Protein AF-A0A819E200-F1 (afdb_monomer)

Nearest PDB structures (foldseek):
  8vii-assembly2_B  TM=8.672E-01  e=2.552E-11  Crocosphaera subtropica ATCC 51142
  8vil-assembly1_A  TM=8.717E-01  e=2.396E-11  Crocosphaera subtropica ATCC 51142
  8vih-assembly2_B  TM=8.693E-01  e=4.797E-11  Crocosphaera subtropica ATCC 51142
  8vik-assembly2_B  TM=8.711E-01  e=7.006E-11  Crocosphaera subtropica ATCC 51142
  8vii-assembly1_A  TM=8.453E-01  e=1.591E-10  Crocosphaera subtropica ATCC 51142

InterPro domains:
  IPR005532 Sulfatase-modifying factor enzyme-like domain [PF03781] (3-196)
  IPR016187 C-type lectin fold [SSF56436] (2-208)
  IPR042095 Sulfatase-modifying factor enzyme superfamily [G3DSA:3.90.1580.10] (1-214)
  IPR051128 EgtD Methyltransferase [PTHR43397] (15-216)

Radius of gyration: 19.46 Å; Cα contacts (8 Å, |Δi|>4): 311; chains: 1; bounding box: 49×36×52 Å

Mean predicted aligned error: 5.8 Å

pLDDT: mean 88.81, std 12.62, range [47.22, 98.81]

Organism: NCBI:txid392033

Foldseek 3Di:
DFAKDKFWFADDDDPPCVQAPDDFLQRDDIFIDTDHDDDDDLAAAFQLLVVVCLVVCLLNDPQLADNVVNVVCVVVVPRDAPQWDDDPNFIAGDFPPDGRHTCVVGRQFHDDHDLRSQSSSQRVVCVVVVHRGGFAAPRVLRSVPDDRPDNRDPPPPDPPAADPPPDRATDGQDDPPNDDGHSHHRDDGDHPDQSDHHDPRPAGDPVCRPPRPVRD

Secondary structure (DSSP, 8-state):
-B--EEEEES----S-TTTS----GGG-S-EEEEE-SB---SSPPBHHHHHHHHHTTTTT-GGGS-HHHHHHHHHTT--S-TTEEEETTEEEE--SS--SEEGGGSTTBBP---HHHHHHHHHHHHHHHSS---PPPHHHHHHHHS-TT-S-------TT-B-TTS-SSPPBSS-TT------SBSSPPP-S------TT-----TTSTTSSGGG-

Structure (mmCIF, N/CA/C/O backbone):
data_AF-A0A819E200-F1
#
_entry.id   AF-A0A819E200-F1
#
loop_
_atom_site.group_PDB
_atom_site.id
_atom_site.type_symbol
_atom_site.label_atom_id
_atom_site.label_alt_id
_atom_site.label_comp_id
_atom_site.label_asym_id
_atom_site.label_entity_id
_atom_site.label_seq_id
_atom_site.pdbx_PDB_ins_code
_atom_site.Cartn_x
_atom_site.Cartn_y
_atom_site.Cartn_z
_atom_site.occupancy
_atom_site.B_iso_or_equiv
_atom_site.auth_seq_id
_atom_site.auth_comp_id
_atom_site.auth_asym_id
_atom_site.auth_atom_id
_atom_site.pdbx_PDB_model_num
ATOM 1 N N . MET A 1 1 ? -0.896 18.433 -4.767 1.00 89.44 1 MET A N 1
ATOM 2 C CA . MET A 1 1 ? -1.097 18.408 -6.229 1.00 89.44 1 MET A CA 1
ATOM 3 C C . MET A 1 1 ? 0.192 18.149 -6.998 1.00 89.44 1 MET A C 1
ATOM 5 O O . MET A 1 1 ? 1.148 18.901 -6.830 1.00 89.44 1 MET A O 1
ATOM 9 N N . PHE A 1 2 ? 0.190 17.131 -7.858 1.00 91.44 2 PHE A N 1
ATOM 10 C CA . PHE A 1 2 ? 1.247 16.822 -8.827 1.00 91.44 2 PHE A CA 1
ATOM 11 C C . PHE A 1 2 ? 0.709 17.065 -10.247 1.00 91.44 2 PHE A C 1
ATOM 13 O O . PHE A 1 2 ? -0.383 16.580 -10.555 1.00 91.44 2 PHE A O 1
ATOM 20 N N . PRO A 1 3 ? 1.398 17.847 -11.100 1.00 93.81 3 PRO A N 1
ATOM 21 C CA . PRO A 1 3 ? 0.931 18.119 -12.457 1.00 93.81 3 PRO A CA 1
ATOM 22 C C . PRO A 1 3 ? 0.938 16.842 -13.304 1.00 93.81 3 PRO A C 1
ATOM 24 O O . PRO A 1 3 ? 1.805 15.998 -13.141 1.00 93.81 3 PRO A O 1
ATOM 27 N N . GLY A 1 4 ? 0.005 16.716 -14.250 1.00 94.44 4 GLY A N 1
ATOM 28 C CA . GLY A 1 4 ? 0.039 15.599 -15.198 1.00 94.44 4 GLY A CA 1
ATOM 29 C C . GLY A 1 4 ? 1.264 15.670 -16.117 1.00 94.44 4 GLY A C 1
ATOM 30 O O . GLY A 1 4 ? 1.685 16.760 -16.519 1.00 94.44 4 GLY A O 1
ATOM 31 N N . GLY A 1 5 ? 1.816 14.518 -16.489 1.00 92.94 5 GLY A N 1
ATOM 32 C CA . GLY A 1 5 ? 3.064 14.449 -17.245 1.00 92.94 5 GLY A CA 1
ATOM 33 C C . GLY A 1 5 ? 3.434 13.045 -17.711 1.00 92.94 5 GLY A C 1
ATOM 34 O O . GLY A 1 5 ? 2.775 12.061 -17.389 1.00 92.94 5 GLY A O 1
ATOM 35 N N . GLN A 1 6 ? 4.498 12.967 -18.512 1.00 92.81 6 GLN A N 1
ATOM 36 C CA . GLN A 1 6 ? 5.126 11.688 -18.841 1.00 92.81 6 GLN A CA 1
ATOM 37 C C . GLN A 1 6 ? 5.956 11.215 -17.651 1.00 92.81 6 GLN A C 1
ATOM 39 O O . GLN A 1 6 ? 6.656 12.011 -17.034 1.00 92.81 6 GLN A O 1
ATOM 44 N N . THR A 1 7 ? 5.897 9.920 -17.375 1.00 91.25 7 THR A N 1
ATOM 45 C CA . THR A 1 7 ? 6.642 9.234 -16.325 1.00 91.25 7 THR A CA 1
ATOM 46 C C . THR A 1 7 ? 7.338 8.033 -16.930 1.00 91.25 7 THR A C 1
ATOM 48 O O . THR A 1 7 ? 6.724 7.260 -17.665 1.00 91.25 7 THR A O 1
ATOM 51 N N . LEU A 1 8 ? 8.611 7.850 -16.598 1.00 91.25 8 LEU A N 1
ATOM 52 C CA . LEU A 1 8 ? 9.367 6.672 -16.997 1.00 91.25 8 LEU A CA 1
ATOM 53 C C . LEU A 1 8 ? 9.329 5.629 -15.875 1.00 91.25 8 LEU A C 1
ATOM 55 O O . LEU A 1 8 ? 9.759 5.890 -14.747 1.00 91.25 8 LEU A O 1
ATOM 59 N N . LEU A 1 9 ? 8.801 4.446 -16.184 1.00 90.44 9 LEU A N 1
ATOM 60 C CA . LEU A 1 9 ? 8.917 3.239 -15.368 1.00 90.44 9 LEU A CA 1
ATOM 61 C C . LEU A 1 9 ? 10.152 2.437 -15.768 1.00 90.44 9 LEU A C 1
ATOM 63 O O . LEU A 1 9 ? 10.607 2.524 -16.903 1.00 90.44 9 LEU A O 1
ATOM 67 N N . GLY A 1 10 ? 10.635 1.600 -14.850 1.00 89.19 10 GLY A N 1
ATOM 68 C CA . GLY A 1 10 ? 11.698 0.636 -15.124 1.00 89.19 10 GLY A CA 1
ATOM 69 C C . GLY A 1 10 ? 13.059 1.253 -15.444 1.00 89.19 10 GLY A C 1
ATOM 70 O O . GLY A 1 10 ? 13.343 2.403 -15.113 1.00 89.19 10 GLY A O 1
ATOM 71 N N . LYS A 1 11 ? 13.910 0.443 -16.072 1.00 86.62 11 LYS A N 1
ATOM 72 C CA . LYS A 1 11 ? 15.304 0.714 -16.437 1.00 86.62 11 LYS A CA 1
ATOM 73 C C . LYS A 1 11 ? 15.545 0.245 -17.874 1.00 86.62 11 LYS A C 1
ATOM 75 O O . LYS A 1 11 ? 14.916 -0.714 -18.323 1.00 86.62 11 LYS A O 1
ATOM 80 N N . PRO A 1 12 ? 16.450 0.863 -18.643 1.00 87.44 12 PRO A N 1
ATOM 81 C CA . PRO A 1 12 ? 16.712 0.437 -20.007 1.00 87.44 12 PRO A CA 1
ATOM 82 C C . PRO A 1 12 ? 17.625 -0.794 -20.005 1.00 87.44 12 PRO A C 1
ATOM 84 O O . PRO A 1 12 ? 18.494 -0.944 -19.149 1.00 87.44 12 PRO A O 1
ATOM 87 N N . TYR A 1 13 ? 17.475 -1.670 -20.999 1.00 85.25 13 TYR A N 1
ATOM 88 C CA . TYR A 1 13 ? 18.450 -2.741 -21.210 1.00 85.25 13 TYR A CA 1
ATOM 89 C C . TYR A 1 13 ? 19.785 -2.129 -21.655 1.00 85.25 13 TYR A C 1
ATOM 91 O O . TYR A 1 13 ? 19.904 -1.681 -22.797 1.00 85.25 13 TYR A O 1
ATOM 99 N N . SER A 1 14 ? 20.781 -2.129 -20.773 1.00 77.56 14 SER A N 1
ATOM 100 C CA . SER A 1 14 ? 22.137 -1.658 -21.058 1.00 77.56 14 SER A CA 1
ATOM 101 C C . SER A 1 14 ? 23.171 -2.670 -20.578 1.00 77.56 14 SER A C 1
ATOM 103 O O . SER A 1 14 ? 23.004 -3.297 -19.535 1.00 77.56 14 SER A O 1
ATOM 105 N N . ASN A 1 15 ? 24.257 -2.810 -21.338 1.00 65.00 15 ASN A N 1
ATOM 106 C CA . ASN A 1 15 ? 25.410 -3.629 -20.955 1.00 65.00 15 ASN A CA 1
ATOM 107 C C . ASN A 1 15 ? 26.445 -2.827 -20.139 1.00 65.00 15 ASN A C 1
ATOM 109 O O . ASN A 1 15 ? 27.464 -3.379 -19.723 1.00 65.00 15 ASN A O 1
ATOM 113 N N . GLU A 1 16 ? 26.215 -1.529 -19.921 1.00 67.25 16 GLU A N 1
ATOM 114 C CA . GLU A 1 16 ? 27.125 -0.656 -19.178 1.00 67.25 16 GLU A CA 1
ATOM 115 C C . GLU A 1 16 ? 26.861 -0.724 -17.670 1.00 67.25 16 GLU A C 1
ATOM 117 O O . GLU A 1 16 ? 26.161 0.105 -17.091 1.00 67.25 16 GLU A O 1
ATOM 122 N N . ILE A 1 17 ? 27.474 -1.713 -17.018 1.00 58.75 17 ILE A N 1
ATOM 123 C CA . ILE A 1 17 ? 27.383 -1.934 -15.563 1.00 58.75 17 ILE A CA 1
ATOM 124 C C . ILE A 1 17 ? 27.852 -0.705 -14.755 1.00 58.75 17 ILE A C 1
ATOM 126 O O . ILE A 1 17 ? 27.385 -0.484 -13.644 1.00 58.75 17 ILE A O 1
ATOM 130 N N . SER A 1 18 ? 28.756 0.120 -15.301 1.00 59.53 18 SER A N 1
ATOM 131 C CA . SER A 1 18 ? 29.229 1.350 -14.645 1.00 59.53 18 SER A CA 1
ATOM 132 C C . SER A 1 18 ? 28.178 2.459 -14.574 1.00 59.53 18 SER A C 1
ATOM 134 O O . SER A 1 18 ? 28.314 3.357 -13.748 1.00 59.53 18 SER A O 1
ATOM 136 N N . THR A 1 19 ? 27.170 2.412 -15.448 1.00 62.66 19 THR A N 1
ATOM 137 C CA . THR A 1 19 ? 26.166 3.473 -15.621 1.00 62.66 19 THR A CA 1
ATOM 138 C C . THR A 1 19 ? 24.817 3.068 -15.017 1.00 62.66 19 THR A C 1
ATOM 140 O O . THR A 1 19 ? 24.079 3.924 -14.536 1.00 62.66 19 THR A O 1
ATOM 143 N N . PHE A 1 20 ? 24.504 1.766 -14.981 1.00 64.00 20 PHE A N 1
ATOM 144 C CA . PHE A 1 20 ? 23.226 1.246 -14.491 1.00 64.00 20 PHE A CA 1
ATOM 145 C C . PHE A 1 20 ? 23.439 0.280 -13.317 1.00 64.00 20 PHE A C 1
ATOM 147 O O . PHE A 1 20 ? 24.054 -0.774 -13.508 1.00 64.00 20 PHE A O 1
ATOM 154 N N . PRO A 1 21 ? 22.924 0.584 -12.107 1.00 68.31 21 PRO A N 1
ATOM 155 C CA . PRO A 1 21 ? 22.932 -0.381 -11.018 1.00 68.31 21 PRO A CA 1
ATOM 156 C C . PRO A 1 21 ? 22.072 -1.596 -11.386 1.00 68.31 21 PRO A C 1
ATOM 158 O O . PRO A 1 21 ? 21.189 -1.526 -12.243 1.00 68.31 21 PRO A O 1
ATOM 161 N N . PHE A 1 22 ? 22.324 -2.712 -10.705 1.00 81.38 22 PHE A N 1
ATOM 162 C CA . PHE A 1 22 ? 21.542 -3.941 -10.832 1.00 81.38 22 PHE A CA 1
ATOM 163 C C . PHE A 1 22 ? 20.017 -3.683 -10.802 1.00 81.38 22 PHE A C 1
ATOM 165 O O . PHE A 1 22 ? 19.527 -2.766 -10.134 1.00 81.38 22 PHE A O 1
ATOM 172 N N . GLY A 1 23 ? 19.256 -4.508 -11.520 1.00 85.56 23 GLY A N 1
ATOM 173 C CA . GLY A 1 23 ? 17.796 -4.551 -11.462 1.00 85.56 23 GLY A CA 1
ATOM 174 C C . GLY A 1 23 ? 17.295 -5.963 -11.738 1.00 85.56 23 GLY A C 1
ATOM 175 O O . GLY A 1 23 ? 17.967 -6.739 -12.430 1.00 85.56 23 GLY A O 1
ATOM 176 N N . TRP A 1 24 ? 16.128 -6.295 -11.200 1.00 91.56 24 TRP A N 1
ATOM 177 C CA . TRP A 1 24 ? 15.448 -7.548 -11.508 1.00 91.56 24 TRP A CA 1
ATOM 178 C C . TRP A 1 24 ? 14.799 -7.509 -12.892 1.00 91.56 24 TRP A C 1
ATOM 180 O O . TRP A 1 24 ? 14.604 -6.444 -13.466 1.00 91.56 24 TRP A O 1
ATOM 190 N N . ASP A 1 25 ? 14.466 -8.673 -13.451 1.00 92.94 25 ASP A N 1
ATOM 191 C CA . ASP A 1 25 ? 13.869 -8.786 -14.786 1.00 92.94 25 ASP A CA 1
ATOM 192 C C . ASP A 1 25 ? 12.599 -7.941 -14.956 1.00 92.94 25 ASP A C 1
ATOM 194 O O . ASP A 1 25 ? 12.448 -7.287 -15.988 1.00 92.94 25 ASP A O 1
ATOM 198 N N . ASN A 1 26 ? 11.722 -7.923 -13.950 1.00 94.25 26 ASN A N 1
ATOM 199 C CA . ASN A 1 26 ? 10.497 -7.113 -13.927 1.00 94.25 26 ASN A CA 1
ATOM 200 C C . ASN A 1 26 ? 10.731 -5.590 -13.972 1.00 94.25 26 ASN A C 1
ATOM 202 O O . ASN A 1 26 ? 9.806 -4.853 -14.300 1.00 94.25 26 ASN A O 1
ATOM 206 N N . GLU A 1 27 ? 11.943 -5.112 -13.687 1.00 92.31 27 GLU A N 1
ATOM 207 C CA . GLU A 1 27 ? 12.289 -3.688 -13.721 1.00 92.31 27 GLU A CA 1
ATOM 208 C C . GLU A 1 27 ? 12.700 -3.216 -15.125 1.00 92.31 27 GLU A C 1
ATOM 210 O O . GLU A 1 27 ? 13.039 -2.048 -15.292 1.00 92.31 27 GLU A O 1
ATOM 215 N N . PHE A 1 28 ? 12.697 -4.087 -16.142 1.00 91.38 28 PHE A N 1
ATOM 216 C CA . PHE A 1 28 ? 13.072 -3.742 -17.517 1.00 91.38 28 PHE A CA 1
ATOM 217 C C . PHE A 1 28 ? 11.951 -4.054 -18.523 1.00 91.38 28 PHE A C 1
ATOM 219 O O . PHE A 1 28 ? 11.214 -5.026 -18.348 1.00 91.38 28 PHE A O 1
ATOM 226 N N . PRO A 1 29 ? 11.881 -3.333 -19.658 1.00 92.12 29 PRO A N 1
ATOM 227 C CA . PRO A 1 29 ? 12.676 -2.159 -20.024 1.00 92.12 29 PRO A CA 1
ATOM 228 C C . PRO A 1 29 ? 12.121 -0.864 -19.410 1.00 92.12 29 PRO A C 1
ATOM 230 O O . PRO A 1 29 ? 11.184 -0.881 -18.624 1.00 92.12 29 PRO A O 1
ATOM 233 N N . CYS A 1 30 ? 12.680 0.272 -19.828 1.00 90.94 30 CYS A N 1
ATOM 234 C CA . CYS A 1 30 ? 12.080 1.572 -19.589 1.00 90.94 30 CYS A CA 1
ATOM 235 C C . CYS A 1 30 ? 10.755 1.690 -20.365 1.00 90.94 30 CYS A C 1
ATOM 237 O O . CYS A 1 30 ? 10.739 1.494 -21.584 1.00 90.94 30 CYS A O 1
ATOM 239 N N . GLU A 1 31 ? 9.667 2.018 -19.669 1.00 92.38 31 GLU A N 1
ATOM 240 C CA . GLU A 1 31 ? 8.331 2.228 -20.241 1.00 92.38 31 GLU A CA 1
ATOM 241 C C . GLU A 1 31 ? 7.868 3.666 -19.964 1.00 92.38 31 GLU A C 1
ATOM 243 O O . GLU A 1 31 ? 7.860 4.113 -18.821 1.00 92.38 31 GLU A O 1
ATOM 248 N N . SER A 1 32 ? 7.468 4.393 -21.010 1.00 93.44 32 SER A N 1
ATOM 249 C CA . SER A 1 32 ? 6.919 5.750 -20.889 1.00 93.44 32 SER A CA 1
ATOM 250 C C . SER A 1 32 ? 5.407 5.688 -20.708 1.00 93.44 32 SER A C 1
ATOM 252 O O . SER A 1 32 ? 4.700 5.186 -21.584 1.00 93.44 32 SER A O 1
ATOM 254 N N . ILE A 1 33 ? 4.913 6.233 -19.599 1.00 94.00 33 ILE A N 1
ATOM 255 C CA . ILE A 1 33 ? 3.495 6.249 -19.234 1.00 94.00 33 ILE A CA 1
ATOM 256 C C . ILE A 1 33 ? 3.064 7.684 -18.957 1.00 94.00 33 ILE A C 1
ATOM 258 O O . ILE A 1 33 ? 3.730 8.414 -18.230 1.00 94.00 33 ILE A O 1
ATOM 262 N N . TYR A 1 34 ? 1.925 8.089 -19.513 1.00 95.44 34 TYR A N 1
ATOM 263 C CA . TYR A 1 34 ? 1.318 9.372 -19.178 1.00 95.44 34 TYR A CA 1
ATOM 264 C C . TYR A 1 34 ? 0.474 9.247 -17.907 1.00 95.44 34 TYR A C 1
ATOM 266 O O . TYR A 1 34 ? -0.429 8.411 -17.845 1.00 95.44 34 TYR A O 1
ATOM 274 N N . VAL A 1 35 ? 0.739 10.106 -16.927 1.00 95.62 35 VAL A N 1
ATOM 275 C CA . VAL A 1 35 ? -0.016 10.215 -15.676 1.00 95.62 35 VAL A CA 1
ATOM 276 C C . VAL A 1 35 ? -0.833 11.508 -15.711 1.00 95.62 35 VAL A C 1
ATOM 278 O O . VAL A 1 35 ? -0.327 12.567 -16.091 1.00 95.62 35 VAL A O 1
ATOM 281 N N . SER A 1 36 ? -2.119 11.422 -15.360 1.00 96.38 36 SER A N 1
ATOM 282 C CA . SER A 1 36 ? -2.995 12.601 -15.265 1.00 96.38 36 SER A CA 1
ATOM 283 C C . SER A 1 36 ? -2.641 13.450 -14.040 1.00 96.38 36 SER A C 1
ATOM 285 O O . SER A 1 36 ? -1.837 13.043 -13.219 1.00 96.38 36 SER A O 1
ATOM 287 N N . ILE A 1 37 ? -3.220 14.643 -13.902 1.00 96.69 37 ILE A N 1
ATOM 288 C CA . ILE A 1 37 ? -3.080 15.423 -12.662 1.00 96.69 37 ILE A CA 1
ATOM 289 C C . ILE A 1 37 ? -3.703 14.657 -11.486 1.00 96.69 37 ILE A C 1
ATOM 291 O O . ILE A 1 37 ? -4.811 14.138 -11.617 1.00 96.69 37 ILE A O 1
ATOM 295 N N . PHE A 1 38 ? -3.013 14.612 -10.347 1.00 95.94 38 PHE A N 1
ATOM 296 C CA . PHE A 1 38 ? -3.508 13.941 -9.143 1.00 95.94 38 PHE A CA 1
ATOM 297 C C . PHE A 1 38 ? -2.991 14.609 -7.865 1.00 95.94 38 PHE A C 1
ATOM 299 O O . PHE A 1 38 ? -2.115 15.483 -7.879 1.00 95.94 38 PHE A O 1
ATOM 306 N N . GLU A 1 39 ? -3.544 14.191 -6.733 1.00 95.00 39 GLU A N 1
ATOM 307 C CA . GLU A 1 39 ? -3.015 14.502 -5.411 1.00 95.00 39 GLU A CA 1
ATOM 308 C C . GLU A 1 39 ? -2.679 13.204 -4.687 1.00 95.00 39 GLU A C 1
ATOM 310 O O . GLU A 1 39 ? -3.362 12.199 -4.847 1.00 95.00 39 GLU A O 1
ATOM 315 N N . MET A 1 40 ? -1.611 13.228 -3.897 1.00 91.88 40 MET A N 1
ATOM 316 C CA . MET A 1 40 ? -1.207 12.108 -3.061 1.00 91.88 40 MET A CA 1
ATOM 317 C C . MET A 1 40 ? -0.964 12.639 -1.659 1.00 91.88 40 MET A C 1
ATOM 319 O O . MET A 1 40 ? -0.406 13.730 -1.490 1.00 91.88 40 MET A O 1
ATOM 323 N N . GLN A 1 41 ? -1.414 11.881 -0.662 1.00 89.38 41 GLN A N 1
ATOM 324 C CA . GLN A 1 41 ? -1.161 12.206 0.732 1.00 89.38 41 GLN A CA 1
ATOM 325 C C . GLN A 1 41 ? 0.346 12.281 0.970 1.00 89.38 41 GLN A C 1
ATOM 327 O O . GLN A 1 41 ? 1.091 11.448 0.472 1.00 89.38 41 GLN A O 1
ATOM 332 N N . SER A 1 42 ? 0.795 13.276 1.735 1.00 84.56 42 SER A N 1
ATOM 333 C CA . SER A 1 42 ? 2.222 13.535 1.946 1.00 84.56 42 SER A CA 1
ATOM 334 C C . SER A 1 42 ? 2.925 12.501 2.831 1.00 84.56 42 SER A C 1
ATOM 336 O O . SER A 1 42 ? 4.139 12.554 2.972 1.00 84.56 42 SER A O 1
ATOM 338 N N . HIS A 1 43 ? 2.185 11.586 3.453 1.00 86.25 43 HIS A N 1
ATOM 339 C CA . HIS A 1 43 ? 2.733 10.534 4.296 1.00 86.25 43 HIS A CA 1
ATOM 340 C C . HIS A 1 43 ? 1.889 9.255 4.229 1.00 86.25 43 HIS A C 1
ATOM 342 O O . HIS A 1 43 ? 0.685 9.335 3.962 1.00 86.25 43 HIS A O 1
ATOM 348 N N . PRO A 1 44 ? 2.480 8.092 4.562 1.00 89.94 44 PRO A N 1
ATOM 349 C CA . PRO A 1 44 ? 1.736 6.853 4.762 1.00 89.94 44 PRO A CA 1
ATOM 350 C C . PRO A 1 44 ? 0.630 6.978 5.821 1.00 89.94 44 PRO A C 1
ATOM 352 O O . PRO A 1 44 ? 0.693 7.806 6.729 1.00 89.94 44 PRO A O 1
ATOM 355 N N . ILE A 1 45 ? -0.381 6.116 5.754 1.00 93.88 45 ILE A N 1
ATOM 356 C CA . ILE A 1 45 ? -1.471 6.099 6.740 1.00 93.88 45 ILE A CA 1
ATOM 357 C C . ILE A 1 45 ? -0.946 5.661 8.112 1.00 93.88 45 ILE A C 1
ATOM 359 O O . ILE A 1 45 ? -0.232 4.660 8.218 1.00 93.88 45 ILE A O 1
ATOM 363 N N . ARG A 1 46 ? -1.321 6.384 9.175 1.00 95.00 46 ARG A N 1
ATOM 364 C CA . ARG A 1 46 ? -0.916 6.067 10.552 1.00 95.00 46 ARG A CA 1
ATOM 365 C C . ARG A 1 46 ? -1.868 5.078 11.216 1.00 95.00 46 ARG A C 1
ATOM 367 O O . ARG A 1 46 ? -3.036 4.963 10.837 1.00 95.00 46 ARG A O 1
ATOM 374 N N . ASN A 1 47 ? -1.410 4.432 12.286 1.00 97.12 47 ASN A N 1
ATOM 375 C CA . ASN A 1 47 ? -2.258 3.595 13.135 1.00 97.12 47 ASN A CA 1
ATOM 376 C C . ASN A 1 47 ? -3.456 4.376 13.685 1.00 97.12 47 ASN A C 1
ATOM 378 O O . ASN A 1 47 ? -4.561 3.843 13.710 1.00 97.12 47 ASN A O 1
ATOM 382 N N . GLY A 1 48 ? -3.263 5.634 14.094 1.00 96.81 48 GLY A N 1
ATOM 383 C CA . GLY A 1 48 ? -4.345 6.481 14.596 1.00 96.81 48 GLY A CA 1
ATOM 384 C C . GLY A 1 48 ? -5.403 6.805 13.539 1.00 96.81 48 GLY A C 1
ATOM 385 O O . GLY A 1 48 ? -6.592 6.802 13.852 1.00 96.81 48 GLY A O 1
ATOM 386 N N . ASP A 1 49 ? -4.987 7.013 12.288 1.00 97.06 49 ASP A N 1
ATOM 387 C CA . ASP A 1 49 ? -5.901 7.263 11.170 1.00 97.06 49 ASP A CA 1
ATOM 388 C C . ASP A 1 49 ? -6.718 5.995 10.860 1.00 97.06 49 ASP A C 1
ATOM 390 O O . ASP A 1 49 ? -7.947 6.027 10.782 1.00 97.06 49 ASP A O 1
ATOM 394 N N . PHE A 1 50 ? -6.052 4.838 10.793 1.00 98.50 50 PHE A N 1
ATOM 395 C CA . PHE A 1 50 ? -6.715 3.554 10.558 1.00 98.50 50 PHE A CA 1
ATOM 396 C C . PHE A 1 50 ? -7.590 3.103 11.743 1.00 98.50 50 PHE A C 1
ATOM 398 O O . PHE A 1 50 ? -8.616 2.447 11.554 1.00 98.50 50 PHE A O 1
ATOM 405 N N . LEU A 1 51 ? -7.249 3.497 12.974 1.00 98.12 51 LEU A N 1
ATOM 406 C CA . LEU A 1 51 ? -8.099 3.277 14.144 1.00 98.12 51 LEU A CA 1
ATOM 407 C C . LEU A 1 51 ? -9.457 3.972 13.974 1.00 98.12 51 LEU A C 1
ATOM 409 O O . LEU A 1 51 ? -10.472 3.388 14.346 1.00 98.12 51 LEU A O 1
ATOM 413 N N . GLN A 1 52 ? -9.509 5.169 13.375 1.00 98.38 52 GLN A N 1
ATOM 414 C CA . GLN A 1 52 ? -10.787 5.836 13.089 1.00 98.38 52 GLN A CA 1
ATOM 415 C C . GLN A 1 52 ? -11.652 5.012 12.135 1.00 98.38 52 GLN A C 1
ATOM 417 O O . GLN A 1 52 ? -12.848 4.876 12.376 1.00 98.38 52 GLN A O 1
ATOM 422 N N . PHE A 1 53 ? -11.052 4.405 11.107 1.00 98.69 53 PHE A N 1
ATOM 423 C CA . PHE A 1 53 ? -11.757 3.484 10.214 1.00 98.69 53 PHE A CA 1
ATOM 424 C C . PHE A 1 53 ? -12.343 2.288 10.975 1.00 98.69 53 PHE A C 1
ATOM 426 O O . PHE A 1 53 ? -13.511 1.954 10.789 1.00 98.69 53 PHE A O 1
ATOM 433 N N . ILE A 1 54 ? -11.575 1.672 11.880 1.00 98.12 54 ILE A N 1
ATOM 434 C CA . ILE A 1 54 ? -12.066 0.556 12.706 1.00 98.12 54 ILE A CA 1
ATOM 435 C C . ILE A 1 54 ? -13.233 1.001 13.598 1.00 98.12 54 ILE A C 1
ATOM 437 O O . ILE A 1 54 ? -14.266 0.329 13.638 1.00 98.12 54 ILE A O 1
ATOM 441 N N . LEU A 1 55 ? -13.079 2.129 14.299 1.00 97.50 55 LEU A N 1
ATOM 442 C CA . LEU A 1 55 ? -14.089 2.669 15.215 1.00 97.50 55 LEU A CA 1
ATOM 443 C C . LEU A 1 55 ? -15.368 3.111 14.488 1.00 97.50 55 LEU A C 1
ATOM 445 O O . LEU A 1 55 ? -16.454 3.020 15.056 1.00 97.50 55 LEU A O 1
ATOM 449 N N . ASP A 1 56 ? -15.259 3.524 13.226 1.00 98.38 56 ASP A N 1
ATOM 450 C CA . ASP A 1 56 ? -16.381 3.877 12.350 1.00 98.38 56 ASP A CA 1
ATOM 451 C C . ASP A 1 56 ? -16.931 2.655 11.588 1.00 98.38 56 ASP A C 1
ATOM 453 O O . ASP A 1 56 ? -17.363 2.753 10.440 1.00 98.38 56 ASP A O 1
ATOM 457 N N . ASN A 1 57 ? -16.920 1.477 12.229 1.00 98.19 57 ASN A N 1
ATOM 458 C CA . ASN A 1 57 ? -17.480 0.229 11.698 1.00 98.19 57 ASN A CA 1
ATOM 459 C C . ASN A 1 57 ? -16.825 -0.256 10.389 1.00 98.19 57 ASN A C 1
ATOM 461 O O . ASN A 1 57 ? -17.475 -0.899 9.557 1.00 98.19 57 ASN A O 1
ATOM 465 N N . GLY A 1 58 ? -15.531 0.014 10.200 1.00 98.38 58 GLY A N 1
ATOM 466 C CA . GLY A 1 58 ? -14.801 -0.314 8.974 1.00 98.38 58 GLY A CA 1
ATOM 467 C C . GLY A 1 58 ? -14.855 -1.795 8.589 1.00 98.38 58 GLY A C 1
ATOM 468 O O . GLY A 1 58 ? -15.061 -2.120 7.425 1.00 98.38 58 GLY A O 1
ATOM 469 N N . TYR A 1 59 ? -14.770 -2.702 9.566 1.00 98.44 59 TYR A N 1
ATOM 470 C CA . TYR A 1 59 ? -14.811 -4.159 9.346 1.00 98.44 59 TYR A CA 1
ATOM 471 C C . TYR A 1 59 ? -16.228 -4.753 9.328 1.00 98.44 59 TYR A C 1
ATOM 473 O O . TYR A 1 59 ? -16.396 -5.942 9.073 1.00 98.44 59 TYR A O 1
ATOM 481 N N . THR A 1 60 ? -17.259 -3.958 9.618 1.00 97.88 60 THR A N 1
ATOM 482 C CA . THR A 1 60 ? -18.661 -4.413 9.679 1.00 97.88 60 THR A CA 1
ATOM 483 C C . THR A 1 60 ? -19.549 -3.789 8.609 1.00 97.88 60 THR A C 1
ATOM 485 O O . THR A 1 60 ? -20.668 -4.254 8.406 1.00 97.88 60 THR A O 1
ATOM 488 N N . THR A 1 61 ? -19.055 -2.777 7.900 1.00 98.31 61 THR A N 1
ATOM 489 C CA . THR A 1 61 ? -19.778 -2.091 6.826 1.00 98.31 61 THR A CA 1
ATOM 490 C C . THR A 1 61 ? -19.385 -2.675 5.474 1.00 98.31 61 THR A C 1
ATOM 492 O O . THR A 1 61 ? -18.241 -2.529 5.054 1.00 98.31 61 THR A O 1
ATOM 495 N N . SER A 1 62 ? -20.325 -3.310 4.770 1.00 98.06 62 SER A N 1
ATOM 496 C CA . SER A 1 62 ? -20.067 -3.987 3.489 1.00 98.06 62 SER A CA 1
ATOM 497 C C . SER A 1 62 ? -19.588 -3.060 2.373 1.00 98.06 62 SER A C 1
ATOM 499 O O . SER A 1 62 ? -18.809 -3.492 1.531 1.00 98.06 62 SER A O 1
ATOM 501 N N . ASP A 1 63 ? -20.019 -1.796 2.379 1.00 98.06 63 ASP A N 1
ATOM 502 C CA . ASP A 1 63 ? -19.778 -0.825 1.300 1.00 98.06 63 ASP A CA 1
ATOM 503 C C . ASP A 1 63 ? -18.284 -0.545 1.050 1.00 98.06 63 ASP A C 1
ATOM 505 O O . ASP A 1 63 ? -17.904 -0.082 -0.026 1.00 98.06 63 ASP A O 1
ATOM 509 N N . TRP A 1 64 ? -17.417 -0.841 2.025 1.00 98.25 64 TRP A N 1
ATOM 510 C CA . TRP A 1 64 ? -15.969 -0.647 1.906 1.00 98.25 64 TRP A CA 1
ATOM 511 C C . TRP A 1 64 ? -15.266 -1.821 1.222 1.00 98.25 64 TRP A C 1
ATOM 513 O O . TRP A 1 64 ? -14.143 -1.683 0.741 1.00 98.25 64 TRP A O 1
ATOM 523 N N . TRP A 1 65 ? -15.911 -2.973 1.100 1.00 98.44 65 TRP A N 1
ATOM 524 C CA . TRP A 1 65 ? -15.248 -4.217 0.722 1.00 98.44 65 TRP A CA 1
ATOM 525 C C . TRP A 1 65 ? -15.776 -4.759 -0.599 1.00 98.44 65 TRP A C 1
ATOM 527 O O . TRP A 1 65 ? -16.934 -4.580 -0.960 1.00 98.44 65 TRP A O 1
ATOM 537 N N . ASP A 1 66 ? -14.912 -5.464 -1.327 1.00 97.94 66 ASP A N 1
ATOM 538 C CA . ASP A 1 66 ? -15.379 -6.310 -2.424 1.00 97.94 66 ASP A CA 1
ATOM 539 C C . ASP A 1 66 ? -16.202 -7.468 -1.828 1.00 97.94 66 ASP A C 1
ATOM 541 O O . ASP A 1 66 ? -15.833 -8.014 -0.788 1.00 97.94 66 ASP A O 1
ATOM 545 N N . GLU A 1 67 ? -17.307 -7.862 -2.468 1.00 98.00 67 GLU A N 1
ATOM 546 C CA . GLU A 1 67 ? -18.308 -8.778 -1.887 1.00 98.00 67 GLU A CA 1
ATOM 547 C C . GLU A 1 67 ? -17.697 -10.077 -1.328 1.00 98.00 67 GLU A C 1
ATOM 549 O O . GLU A 1 67 ? -17.918 -10.437 -0.170 1.00 98.00 67 GLU A O 1
ATOM 554 N N . ASN A 1 68 ? -16.856 -10.751 -2.119 1.00 98.12 68 ASN A N 1
ATOM 555 C CA . ASN A 1 68 ? -16.188 -11.987 -1.701 1.00 98.12 68 ASN A CA 1
ATOM 556 C C . ASN A 1 68 ? -15.244 -11.775 -0.509 1.00 98.12 68 ASN A C 1
ATOM 558 O O . ASN A 1 68 ? -15.122 -12.655 0.347 1.00 98.12 68 ASN A O 1
ATOM 562 N N . ILE A 1 69 ? -14.599 -10.608 -0.434 1.00 98.12 69 ILE A N 1
ATOM 563 C CA . ILE A 1 69 ? -13.737 -10.243 0.691 1.00 98.12 69 ILE A CA 1
ATOM 564 C C . ILE A 1 69 ? -14.589 -9.994 1.931 1.00 98.12 69 ILE A C 1
ATOM 566 O O . ILE A 1 69 ? -14.269 -10.533 2.987 1.00 98.12 69 ILE A O 1
ATOM 570 N N . PHE A 1 70 ? -15.707 -9.272 1.809 1.00 98.44 70 PHE A N 1
ATOM 571 C CA . PHE A 1 70 ? -16.611 -9.030 2.934 1.00 98.44 70 PHE A CA 1
ATOM 572 C C . PHE A 1 70 ? -17.150 -10.336 3.535 1.00 98.44 70 PHE A C 1
ATOM 574 O O . PHE A 1 70 ? -17.184 -10.518 4.756 1.00 98.44 70 PHE A O 1
ATOM 581 N N . ILE A 1 71 ? -17.521 -11.285 2.670 1.00 98.44 71 ILE A N 1
ATOM 582 C CA . ILE A 1 71 ? -17.947 -12.627 3.081 1.00 98.44 71 ILE A CA 1
ATOM 583 C C . ILE A 1 71 ? -16.828 -13.331 3.854 1.00 98.44 71 ILE A C 1
ATOM 585 O O . ILE A 1 71 ? -17.096 -13.941 4.892 1.00 98.44 71 ILE A O 1
ATOM 589 N N . TRP A 1 72 ? -15.590 -13.268 3.358 1.00 97.75 72 TRP A N 1
ATOM 590 C CA . TRP A 1 72 ? -14.442 -13.893 4.007 1.00 97.75 72 TRP A CA 1
ATOM 591 C C . TRP A 1 72 ? -14.127 -13.259 5.366 1.00 97.75 72 TRP A C 1
ATOM 593 O O . TRP A 1 72 ? -14.114 -13.990 6.355 1.00 97.75 72 TRP A O 1
ATOM 603 N N . ILE A 1 73 ? -13.973 -11.930 5.458 1.00 97.56 73 ILE A N 1
ATOM 604 C CA . ILE A 1 73 ? -13.660 -11.258 6.734 1.00 97.56 73 ILE A CA 1
ATOM 605 C C . ILE A 1 73 ? -14.744 -11.515 7.784 1.00 97.56 73 ILE A C 1
ATOM 607 O O . ILE A 1 73 ? -14.427 -11.763 8.944 1.00 97.56 73 ILE A O 1
ATOM 611 N N . THR A 1 74 ? -16.017 -11.547 7.369 1.00 97.94 74 THR A N 1
ATOM 612 C CA . THR A 1 74 ? -17.145 -11.808 8.272 1.00 97.94 74 THR A CA 1
ATOM 613 C C . THR A 1 74 ? -17.123 -13.249 8.775 1.00 97.94 74 THR A C 1
ATOM 615 O O . THR A 1 74 ? -17.272 -13.489 9.971 1.00 97.94 74 THR A O 1
ATOM 618 N N . LYS A 1 75 ? -16.916 -14.225 7.880 1.00 98.19 75 LYS A N 1
ATOM 619 C CA . LYS A 1 75 ? -16.841 -15.650 8.251 1.00 98.19 75 LYS A CA 1
ATOM 620 C C . LYS A 1 75 ? -15.619 -15.973 9.105 1.00 98.19 75 LYS A C 1
ATOM 622 O O . LYS A 1 75 ? -15.691 -16.874 9.935 1.00 98.19 75 LYS A O 1
ATOM 627 N N . SER A 1 76 ? -14.514 -15.273 8.876 1.00 97.75 76 SER A N 1
ATOM 628 C CA . SER A 1 76 ? -13.260 -15.438 9.609 1.00 97.75 76 SER A CA 1
ATOM 629 C C . SER A 1 76 ? -13.172 -14.574 10.872 1.00 97.75 76 SER A C 1
ATOM 631 O O . SER A 1 76 ? -12.145 -14.623 11.539 1.00 97.75 76 SER A O 1
ATOM 633 N N . ASP A 1 77 ? -14.224 -13.814 11.199 1.00 97.00 77 ASP A N 1
ATOM 634 C CA . ASP A 1 77 ? -14.289 -12.889 12.340 1.00 97.00 77 ASP A CA 1
ATOM 635 C C . ASP A 1 77 ? -13.084 -11.932 12.421 1.00 97.00 77 ASP A C 1
ATOM 637 O O . ASP A 1 77 ? -12.533 -11.662 13.486 1.00 97.00 77 ASP A O 1
ATOM 641 N N . ILE A 1 78 ? -12.653 -11.414 11.268 1.00 97.44 78 ILE A N 1
ATOM 642 C CA . ILE A 1 78 ? -11.551 -10.452 11.180 1.00 97.44 78 ILE A CA 1
ATOM 643 C C . ILE A 1 78 ? -12.097 -9.061 11.514 1.00 97.44 78 ILE A C 1
ATOM 645 O O . ILE A 1 78 ? -13.033 -8.584 10.872 1.00 97.44 78 ILE A O 1
ATOM 649 N N . ARG A 1 79 ? -11.516 -8.408 12.528 1.00 96.81 79 ARG A N 1
ATOM 650 C CA . ARG A 1 79 ? -12.008 -7.126 13.079 1.00 96.81 79 ARG A CA 1
ATOM 651 C C . ARG A 1 79 ? -10.985 -5.993 13.081 1.00 96.81 79 ARG A C 1
ATOM 653 O O . ARG A 1 79 ? -11.328 -4.866 13.425 1.00 96.81 79 ARG A O 1
ATOM 660 N N . HIS A 1 80 ? -9.737 -6.300 12.763 1.00 97.81 80 HIS A N 1
ATOM 661 C CA . HIS A 1 80 ? -8.603 -5.385 12.800 1.00 97.81 80 HIS A CA 1
ATOM 662 C C . HIS A 1 80 ? -7.447 -5.984 11.980 1.00 97.81 80 HIS A C 1
ATOM 664 O O . HIS A 1 80 ? -7.481 -7.186 11.690 1.00 97.81 80 HIS A O 1
ATOM 670 N N . PRO A 1 81 ? -6.400 -5.196 11.671 1.00 97.75 81 PRO A N 1
ATOM 671 C CA . PRO A 1 81 ? -5.219 -5.698 10.982 1.00 97.75 81 PRO A CA 1
ATOM 672 C C . PRO A 1 81 ? -4.568 -6.870 11.718 1.00 97.75 81 PRO A C 1
ATOM 674 O O . PRO A 1 81 ? -4.619 -6.964 12.947 1.00 97.75 81 PRO A O 1
ATOM 677 N N . SER A 1 82 ? -3.896 -7.746 10.970 1.00 96.19 82 SER A N 1
ATOM 678 C CA . SER A 1 82 ? -3.267 -8.968 11.510 1.00 96.19 82 SER A CA 1
ATOM 679 C C . SER A 1 82 ? -2.187 -8.723 12.574 1.00 96.19 82 SER A C 1
ATOM 681 O O . SER A 1 82 ? -1.907 -9.601 13.388 1.00 96.19 82 SER A O 1
ATOM 683 N N . THR A 1 83 ? -1.579 -7.536 12.582 1.00 95.75 83 THR A N 1
ATOM 684 C CA . THR A 1 83 ? -0.574 -7.133 13.575 1.00 95.75 83 THR A CA 1
ATOM 685 C C . THR A 1 83 ? -1.200 -6.652 14.883 1.00 95.75 83 THR A C 1
ATOM 687 O O . THR A 1 83 ? -0.493 -6.530 15.883 1.00 95.75 83 THR A O 1
ATOM 690 N N . TRP A 1 84 ? -2.508 -6.386 14.903 1.00 97.62 84 TRP A N 1
ATOM 691 C CA . TRP A 1 84 ? -3.218 -5.870 16.067 1.00 97.62 84 TRP A CA 1
ATOM 692 C C . TRP A 1 84 ? -3.804 -7.024 16.882 1.00 97.62 84 TRP A C 1
ATOM 694 O O . TRP A 1 84 ? -4.108 -8.091 16.353 1.00 97.62 84 TRP A O 1
ATOM 704 N N . ILE A 1 85 ? -3.966 -6.811 18.181 1.00 96.44 85 ILE A N 1
A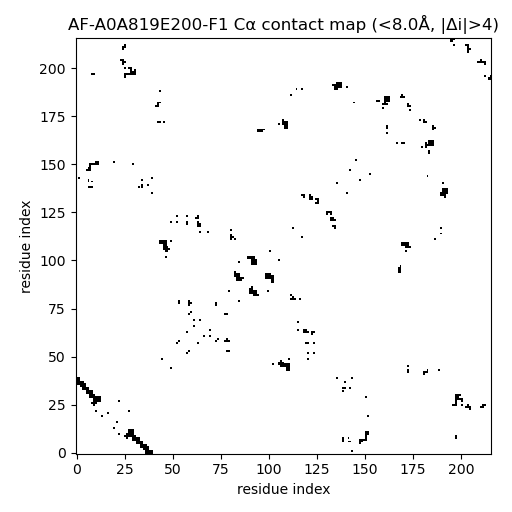TOM 705 C CA . ILE A 1 85 ? -4.709 -7.685 19.091 1.00 96.44 85 ILE A CA 1
ATOM 706 C C . ILE A 1 85 ? -5.553 -6.821 20.026 1.00 96.44 85 ILE A C 1
ATOM 708 O O . ILE A 1 85 ? -5.225 -5.660 20.268 1.00 96.44 85 ILE A O 1
ATOM 712 N N . ILE A 1 86 ? -6.619 -7.396 20.577 1.00 95.12 86 ILE A N 1
ATOM 713 C CA . ILE A 1 86 ? -7.457 -6.737 21.581 1.00 95.12 86 ILE A CA 1
ATOM 714 C C . ILE A 1 86 ? -7.118 -7.312 22.959 1.00 95.12 86 ILE A C 1
ATOM 716 O O . ILE A 1 86 ? -7.175 -8.525 23.160 1.00 95.12 86 ILE A O 1
ATOM 720 N N . HIS A 1 87 ? -6.797 -6.441 23.915 1.00 92.62 87 HIS A N 1
ATOM 721 C CA . HIS A 1 87 ? -6.559 -6.790 25.316 1.00 92.62 87 HIS A CA 1
ATOM 722 C C . HIS A 1 87 ? -7.215 -5.747 26.226 1.00 92.62 87 HIS A C 1
ATOM 724 O O . HIS A 1 87 ? -6.954 -4.558 26.073 1.00 92.62 87 HIS A O 1
ATOM 730 N N . GLU A 1 88 ? -8.062 -6.180 27.168 1.00 88.81 88 GLU A N 1
ATOM 731 C CA . GLU A 1 88 ? -8.720 -5.300 28.158 1.00 88.81 88 GLU A CA 1
ATOM 732 C C . GLU A 1 88 ? -9.376 -4.047 27.537 1.00 88.81 88 GLU A C 1
ATOM 734 O O . GLU A 1 88 ? -9.209 -2.929 28.016 1.00 88.81 88 GLU A O 1
ATOM 739 N N . ASN A 1 89 ? -10.131 -4.236 26.448 1.00 88.25 89 ASN A N 1
ATOM 740 C CA . ASN A 1 89 ? -10.795 -3.174 25.673 1.00 88.25 89 ASN A CA 1
ATOM 741 C C . ASN A 1 89 ? -9.856 -2.153 24.999 1.00 88.25 89 ASN A C 1
ATOM 743 O O . ASN A 1 89 ? -10.324 -1.111 24.544 1.00 88.25 89 ASN A O 1
ATOM 747 N N . SER A 1 90 ? -8.562 -2.449 24.888 1.00 92.88 90 SER A N 1
ATOM 748 C CA . SER A 1 90 ? -7.602 -1.649 24.128 1.00 92.88 90 SER A CA 1
ATOM 749 C C . SER A 1 90 ? -6.982 -2.458 22.991 1.00 92.88 90 SER A C 1
ATOM 751 O O . SER A 1 90 ? -6.919 -3.689 23.046 1.00 92.88 90 SER A O 1
ATOM 753 N N . TYR A 1 91 ? -6.517 -1.759 21.955 1.00 97.38 91 TYR A N 1
ATOM 754 C CA . TYR A 1 91 ? -5.718 -2.364 20.896 1.00 97.38 91 TYR A CA 1
ATOM 755 C C . TYR A 1 91 ? -4.240 -2.357 21.284 1.00 97.38 91 TYR A C 1
ATOM 757 O O . TYR A 1 91 ? -3.705 -1.368 21.791 1.00 97.38 91 TYR A O 1
ATOM 765 N N . GLN A 1 92 ? -3.568 -3.462 20.996 1.00 97.31 92 GLN A N 1
ATOM 766 C CA . GLN A 1 92 ? -2.119 -3.574 21.046 1.00 97.31 92 GLN A CA 1
ATOM 767 C C . GLN A 1 92 ? -1.585 -3.987 19.680 1.00 97.31 92 GLN A C 1
ATOM 769 O O . GLN A 1 92 ? -2.254 -4.706 18.943 1.00 97.31 92 GLN A O 1
ATOM 774 N N . ILE A 1 93 ? -0.366 -3.566 19.363 1.00 96.12 93 ILE A N 1
ATOM 775 C CA . ILE A 1 93 ? 0.313 -3.862 18.104 1.00 96.12 93 ILE A CA 1
ATOM 776 C C . ILE A 1 93 ? 1.511 -4.775 18.368 1.00 96.12 93 ILE A C 1
ATOM 778 O O . ILE A 1 93 ? 2.268 -4.605 19.329 1.00 96.12 93 ILE A O 1
ATOM 782 N N . ASN A 1 94 ? 1.669 -5.760 17.490 1.00 94.75 94 ASN A N 1
ATOM 783 C CA . ASN A 1 94 ? 2.816 -6.647 17.418 1.00 94.75 94 ASN A CA 1
ATOM 784 C C . ASN A 1 94 ? 3.656 -6.309 16.182 1.00 94.75 94 ASN A C 1
ATOM 786 O O . ASN A 1 94 ? 3.226 -6.506 15.047 1.00 94.75 94 ASN A O 1
ATOM 790 N N . PHE A 1 95 ? 4.880 -5.854 16.423 1.00 89.19 95 PHE A N 1
ATOM 791 C CA . PHE A 1 95 ? 5.963 -5.812 15.447 1.00 89.19 95 PHE A CA 1
ATOM 792 C C . PHE A 1 95 ? 6.786 -7.109 15.504 1.00 89.19 95 PHE A C 1
ATOM 794 O O . PHE A 1 95 ? 6.528 -8.000 16.315 1.00 89.19 95 PHE A O 1
ATOM 801 N N . VAL A 1 96 ? 7.820 -7.206 14.661 1.00 84.56 96 VAL A N 1
ATOM 802 C CA . VAL A 1 96 ? 8.660 -8.410 14.541 1.00 84.56 96 VAL A CA 1
ATOM 803 C C . VAL A 1 96 ? 9.317 -8.791 15.873 1.00 84.56 96 VAL A C 1
ATOM 805 O O . VAL A 1 96 ? 9.257 -9.952 16.271 1.00 84.56 96 VAL A O 1
ATOM 808 N N . LEU A 1 97 ? 9.918 -7.825 16.580 1.00 88.06 97 LEU A N 1
ATOM 809 C CA . LEU A 1 97 ? 10.615 -8.065 17.857 1.00 88.06 97 LEU A CA 1
ATOM 810 C C . LEU A 1 97 ? 9.976 -7.382 19.073 1.00 88.06 97 LEU A C 1
ATOM 812 O O . LEU A 1 97 ? 10.440 -7.569 20.196 1.00 88.06 97 LEU A O 1
ATOM 816 N N . GLN A 1 98 ? 8.927 -6.589 18.871 1.00 88.50 98 GLN A N 1
ATOM 817 C CA . GLN A 1 98 ? 8.233 -5.864 19.934 1.00 88.50 98 GLN A CA 1
ATOM 818 C C . GLN A 1 98 ? 6.762 -6.244 19.902 1.00 88.50 98 GLN A C 1
ATOM 820 O O . GLN A 1 98 ? 6.125 -6.164 18.858 1.00 88.50 98 GLN A O 1
ATOM 825 N N . ARG A 1 99 ? 6.227 -6.691 21.034 1.00 93.56 99 ARG A N 1
ATOM 826 C CA . ARG A 1 99 ? 4.882 -7.260 21.121 1.00 93.56 99 ARG A CA 1
ATOM 827 C C . ARG A 1 99 ? 4.080 -6.585 22.215 1.00 93.56 99 ARG A C 1
ATOM 829 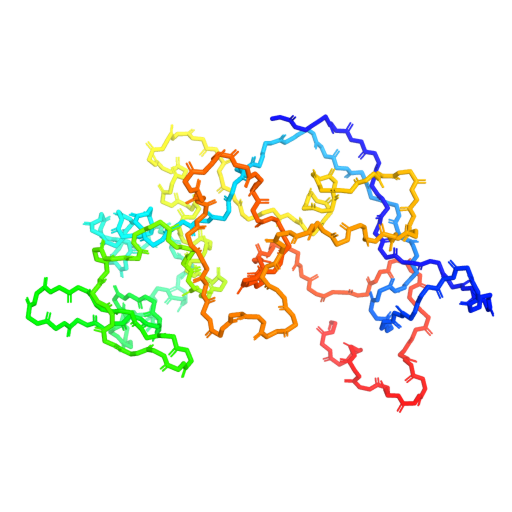O O . ARG A 1 99 ? 4.661 -6.070 23.167 1.00 93.56 99 ARG A O 1
ATOM 836 N N . ASN A 1 100 ? 2.759 -6.652 22.089 1.00 95.31 100 ASN A N 1
ATOM 837 C CA . ASN A 1 100 ? 1.801 -6.128 23.062 1.00 95.31 100 ASN A CA 1
ATOM 838 C C . ASN A 1 100 ? 1.983 -4.621 23.331 1.00 95.31 100 ASN A C 1
ATOM 840 O O . ASN A 1 100 ? 1.762 -4.148 24.446 1.00 95.31 100 ASN A O 1
ATOM 844 N N . ILE A 1 101 ? 2.414 -3.863 22.318 1.00 95.75 101 ILE A N 1
ATOM 845 C CA . ILE A 1 101 ? 2.604 -2.418 22.444 1.00 95.75 101 ILE A CA 1
ATOM 846 C C . 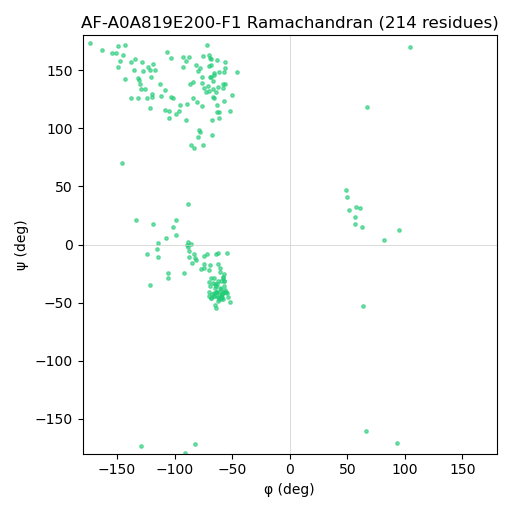ILE A 1 101 ? 1.231 -1.759 22.409 1.00 95.75 101 ILE A C 1
ATOM 848 O O . ILE A 1 101 ? 0.518 -1.909 21.422 1.00 95.75 101 ILE A O 1
ATOM 852 N N . LEU A 1 102 ? 0.846 -1.047 23.46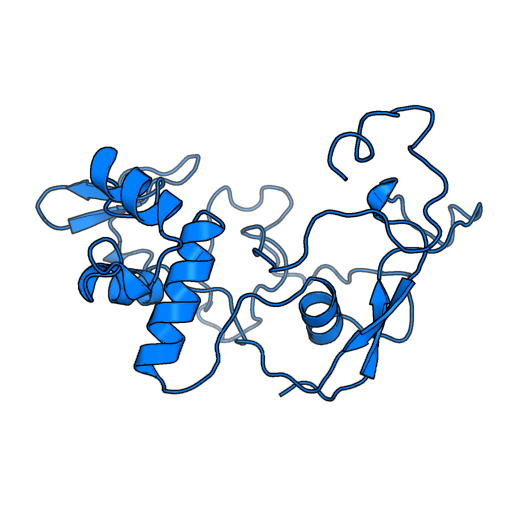9 1.00 96.38 102 LEU A N 1
ATOM 853 C CA . LEU A 1 102 ? -0.423 -0.320 23.493 1.00 96.38 102 LEU A CA 1
ATOM 854 C C . LEU A 1 102 ? -0.478 0.682 22.339 1.00 96.38 102 LEU A C 1
ATOM 856 O O . LEU A 1 102 ? 0.479 1.424 22.105 1.00 96.38 102 LEU A O 1
ATOM 860 N N . ILE A 1 103 ? -1.613 0.711 21.638 1.00 95.75 103 ILE A N 1
ATOM 861 C CA . ILE A 1 103 ? -1.789 1.546 20.448 1.00 95.75 103 ILE A CA 1
ATOM 862 C C . ILE A 1 103 ? -1.538 3.033 20.727 1.00 95.75 103 ILE A C 1
ATOM 864 O O . ILE A 1 103 ? -1.016 3.727 19.861 1.00 95.75 103 ILE A O 1
ATOM 868 N N . GLU A 1 104 ? -1.833 3.505 21.943 1.00 94.81 104 GLU A N 1
ATOM 869 C CA . GLU A 1 104 ? -1.625 4.891 22.384 1.00 94.81 104 GLU A CA 1
ATOM 870 C C . GLU A 1 104 ? -0.170 5.369 22.258 1.00 94.81 104 GLU A C 1
ATOM 872 O O . GLU A 1 104 ? 0.060 6.562 22.076 1.00 94.81 104 GLU A O 1
ATOM 877 N N . TYR A 1 105 ? 0.808 4.456 22.291 1.00 94.31 105 TYR A N 1
ATOM 878 C CA . TYR A 1 105 ? 2.229 4.789 22.133 1.00 94.31 105 TYR A CA 1
ATOM 879 C C . TYR A 1 105 ? 2.698 4.814 20.681 1.00 94.31 105 TYR A C 1
ATOM 881 O O . TYR A 1 105 ? 3.814 5.246 20.408 1.00 94.31 105 TYR A O 1
ATOM 889 N N . VAL A 1 106 ? 1.874 4.332 19.752 1.00 94.31 106 VAL A N 1
ATOM 890 C CA . VAL A 1 106 ? 2.254 4.122 18.349 1.00 94.31 106 VAL A CA 1
ATOM 891 C C . VAL A 1 106 ? 1.201 4.653 17.377 1.00 94.31 106 VAL A C 1
ATOM 893 O O . VAL A 1 106 ? 1.170 4.246 16.215 1.00 94.31 106 VAL A O 1
ATOM 896 N N . LEU A 1 107 ? 0.351 5.583 17.827 1.00 95.25 107 LEU A N 1
ATOM 897 C CA . LEU A 1 107 ? -0.678 6.214 16.994 1.00 95.25 107 LEU A CA 1
ATOM 898 C C . LEU A 1 107 ? -0.086 6.890 15.756 1.00 95.25 107 LEU A C 1
ATOM 900 O O . LEU A 1 107 ? -0.708 6.825 14.701 1.00 95.25 107 LEU A O 1
ATOM 904 N N . ASP A 1 108 ? 1.106 7.478 15.873 1.00 92.75 108 ASP A N 1
ATOM 905 C CA . ASP A 1 108 ? 1.785 8.176 14.776 1.00 92.75 108 ASP A CA 1
ATOM 906 C C . ASP A 1 108 ? 2.696 7.288 13.923 1.00 92.75 108 ASP A C 1
ATOM 908 O O . ASP A 1 108 ? 3.300 7.768 12.966 1.00 92.75 108 ASP A O 1
ATOM 912 N N . HIS A 1 109 ? 2.804 5.999 14.240 1.00 92.44 109 HIS A N 1
ATOM 913 C CA . HIS A 1 109 ? 3.504 5.041 13.387 1.00 92.44 109 HIS A CA 1
ATOM 914 C C . HIS A 1 109 ? 2.616 4.645 12.208 1.00 92.44 109 HIS A C 1
ATOM 916 O O . HIS A 1 109 ? 1.391 4.615 12.342 1.00 92.44 109 HIS A O 1
ATOM 922 N N . LEU A 1 110 ? 3.220 4.281 11.075 1.00 92.12 110 LEU A N 1
ATOM 923 C CA . LEU A 1 110 ? 2.458 3.769 9.934 1.00 92.12 110 LEU A CA 1
ATOM 924 C C . LEU A 1 110 ? 1.715 2.470 10.283 1.00 92.12 110 LEU A C 1
ATOM 926 O O . LEU A 1 110 ? 2.190 1.660 11.091 1.00 92.12 110 LEU A O 1
ATOM 930 N N . VAL A 1 111 ? 0.561 2.273 9.647 1.00 95.50 111 VAL A N 1
ATOM 931 C CA . VAL A 1 111 ? -0.250 1.061 9.783 1.00 95.50 111 VAL A CA 1
ATOM 932 C C . VAL A 1 111 ? 0.245 -0.042 8.843 1.00 95.50 111 VAL A C 1
ATOM 934 O O . VAL A 1 111 ? 0.592 0.209 7.692 1.00 95.50 111 VAL A O 1
ATOM 937 N N . LEU A 1 112 ? 0.258 -1.286 9.324 1.00 95.69 112 LEU A N 1
ATOM 938 C CA . LEU A 1 112 ? 0.593 -2.466 8.524 1.00 95.69 112 LEU A CA 1
ATOM 939 C C . LEU A 1 112 ? -0.679 -3.244 8.194 1.00 95.69 112 LEU A C 1
ATOM 941 O O . LEU A 1 112 ? -1.263 -3.876 9.076 1.00 95.69 112 LEU A O 1
ATOM 945 N N . VAL A 1 113 ? -1.091 -3.196 6.927 1.00 97.69 113 VAL A N 1
ATOM 946 C CA . VAL A 1 113 ? -2.354 -3.766 6.441 1.00 97.69 113 VAL A CA 1
ATOM 947 C C . VAL A 1 113 ? -2.162 -4.558 5.150 1.00 97.69 113 VAL A C 1
ATOM 949 O O . VAL A 1 113 ? -1.192 -4.375 4.410 1.00 97.69 113 VAL A O 1
ATOM 952 N N . SER A 1 114 ? -3.106 -5.443 4.863 1.00 97.88 114 SER A N 1
ATOM 953 C CA . SER A 1 114 ? -3.254 -6.081 3.558 1.00 97.88 114 SER A CA 1
ATOM 954 C C . SER A 1 114 ? -3.734 -5.089 2.493 1.00 97.88 114 SER A C 1
ATOM 956 O O . SER A 1 114 ? -4.294 -4.032 2.791 1.00 97.88 114 SER A O 1
ATOM 958 N N . HIS A 1 115 ? -3.574 -5.466 1.222 1.00 98.06 115 HIS A N 1
ATOM 959 C CA . HIS A 1 115 ? -4.053 -4.671 0.086 1.00 98.06 115 HIS A CA 1
ATOM 960 C C . HIS A 1 115 ? -5.563 -4.401 0.144 1.00 98.06 115 HIS A C 1
ATOM 962 O O . HIS A 1 115 ? -6.014 -3.286 -0.109 1.00 98.06 115 HIS A O 1
ATOM 968 N N . VAL A 1 116 ? -6.355 -5.405 0.537 1.00 98.19 116 VAL A N 1
ATOM 969 C CA . VAL A 1 116 ? -7.819 -5.282 0.603 1.00 98.19 116 VAL A CA 1
ATOM 970 C C . VAL A 1 116 ? -8.279 -4.352 1.725 1.00 98.19 116 VAL A C 1
ATOM 972 O O . VAL A 1 116 ? -9.228 -3.597 1.529 1.00 98.19 116 VAL A O 1
ATOM 975 N N . GLU A 1 117 ? -7.584 -4.351 2.865 1.00 98.75 117 GLU A N 1
ATOM 976 C CA . GLU A 1 117 ? -7.813 -3.402 3.963 1.00 98.75 117 GLU A CA 1
ATOM 977 C C . GLU A 1 117 ? -7.452 -1.972 3.540 1.00 98.75 117 GLU A C 1
ATOM 979 O O . GLU A 1 117 ? -8.207 -1.042 3.823 1.00 98.75 117 GLU A O 1
ATOM 984 N N . ALA A 1 118 ? -6.345 -1.792 2.810 1.00 98.50 118 ALA A N 1
ATOM 985 C CA . ALA A 1 118 ? -5.943 -0.488 2.285 1.00 98.50 118 ALA A CA 1
ATOM 986 C C . ALA A 1 118 ? -6.984 0.074 1.294 1.00 98.50 118 ALA A C 1
ATOM 988 O O . ALA A 1 118 ? -7.413 1.220 1.429 1.00 98.50 118 ALA A O 1
ATOM 989 N N . LYS A 1 119 ? -7.488 -0.752 0.362 1.00 98.38 119 LYS A N 1
ATOM 990 C CA . LYS A 1 119 ? -8.597 -0.368 -0.535 1.00 98.38 119 LYS A CA 1
ATOM 991 C C . LYS A 1 119 ? -9.873 -0.004 0.231 1.00 98.38 119 LYS A C 1
ATOM 993 O O . LYS A 1 119 ? -10.543 0.966 -0.127 1.00 98.38 119 LYS A O 1
ATOM 998 N N . ALA A 1 120 ? -10.229 -0.783 1.254 1.00 98.62 120 ALA A N 1
ATOM 999 C CA . ALA A 1 120 ? -11.416 -0.523 2.065 1.00 98.62 120 ALA A CA 1
ATOM 1000 C C . ALA A 1 120 ? -11.310 0.809 2.818 1.00 98.62 120 ALA A C 1
ATOM 1002 O O . ALA A 1 120 ? -12.262 1.593 2.826 1.00 98.62 120 ALA A O 1
ATOM 1003 N N . TYR A 1 121 ? -10.128 1.108 3.356 1.00 98.81 121 TYR A N 1
ATOM 1004 C CA . TYR A 1 121 ? -9.833 2.393 3.977 1.00 98.81 121 TYR A CA 1
ATOM 1005 C C . TYR A 1 121 ? -10.006 3.563 2.998 1.00 98.81 121 TYR A C 1
ATOM 1007 O O . TYR A 1 121 ? -10.695 4.526 3.329 1.00 98.81 121 TYR A O 1
ATOM 1015 N N . CYS A 1 122 ? -9.474 3.468 1.773 1.00 98.50 122 CYS A N 1
ATOM 1016 C CA . CYS A 1 122 ? -9.656 4.499 0.743 1.00 98.50 122 CYS A CA 1
ATOM 1017 C C . CYS A 1 122 ? -11.139 4.753 0.418 1.00 98.50 122 CYS A C 1
ATOM 1019 O O . CYS A 1 122 ? -11.561 5.906 0.310 1.00 98.50 122 CYS A O 1
ATOM 1021 N N . ARG A 1 123 ? -11.959 3.696 0.319 1.00 98.62 123 ARG A N 1
ATOM 1022 C CA . ARG A 1 123 ? -13.412 3.812 0.071 1.00 98.62 123 ARG A CA 1
ATOM 1023 C C . ARG A 1 123 ? -14.149 4.480 1.228 1.00 98.62 123 ARG A C 1
ATOM 1025 O O . ARG A 1 123 ? -14.980 5.360 0.999 1.00 98.62 123 ARG A O 1
ATOM 1032 N N . TRP A 1 124 ? -13.831 4.092 2.462 1.00 98.75 124 TRP A N 1
ATOM 1033 C CA . TRP A 1 124 ? -14.378 4.738 3.653 1.00 98.75 124 TRP A CA 1
ATOM 1034 C C . TRP A 1 124 ? -13.985 6.215 3.714 1.00 98.75 124 TRP A C 1
ATOM 1036 O O . TRP A 1 124 ? -14.845 7.075 3.913 1.00 98.75 124 TRP A O 1
ATOM 1046 N N . LEU A 1 125 ? -12.707 6.522 3.482 1.00 98.44 125 LEU A N 1
ATOM 1047 C CA . LEU A 1 125 ? -12.208 7.890 3.526 1.00 98.44 125 LEU A CA 1
ATOM 1048 C C . LEU A 1 125 ? -12.854 8.742 2.428 1.00 98.44 125 LEU A C 1
ATOM 1050 O O . LEU A 1 125 ? -13.324 9.834 2.728 1.00 98.44 125 LEU A O 1
ATOM 1054 N N . SER A 1 126 ? -13.001 8.197 1.215 1.00 98.44 126 SER A N 1
ATOM 1055 C CA . SER A 1 126 ? -13.742 8.833 0.115 1.00 98.44 126 SER A CA 1
ATOM 1056 C C . SER A 1 126 ? -15.162 9.210 0.533 1.00 98.44 126 SER A C 1
ATOM 1058 O O . SER A 1 126 ? -15.629 10.324 0.295 1.00 98.44 126 SER A O 1
ATOM 1060 N N . LYS A 1 127 ? -15.869 8.301 1.221 1.00 98.31 127 LYS A N 1
ATOM 1061 C CA . LYS A 1 127 ? -17.204 8.605 1.749 1.00 98.31 127 LYS A CA 1
ATOM 1062 C C . LYS A 1 127 ? -17.160 9.703 2.811 1.00 98.31 127 LYS A C 1
ATOM 1064 O O . LYS A 1 127 ? -18.062 10.540 2.844 1.00 98.31 127 LYS A O 1
ATOM 1069 N N . LYS A 1 128 ? -16.161 9.667 3.694 1.00 98.00 128 LYS A N 1
ATOM 1070 C CA . LYS A 1 128 ? -16.020 10.596 4.818 1.00 98.00 128 LYS A CA 1
ATOM 1071 C C . LYS A 1 128 ? -15.730 12.023 4.354 1.00 98.00 128 LYS A C 1
ATOM 1073 O O . LYS A 1 128 ? -16.305 12.956 4.911 1.00 98.00 128 LYS A O 1
ATOM 1078 N N . THR A 1 129 ? -14.856 12.183 3.362 1.00 97.38 129 THR A N 1
ATOM 1079 C CA . THR A 1 129 ? -14.399 13.488 2.858 1.00 97.38 129 THR A CA 1
ATOM 1080 C C . THR A 1 129 ? -15.243 14.003 1.694 1.00 97.38 129 THR A C 1
ATOM 1082 O O . THR A 1 129 ? -15.331 15.211 1.492 1.00 97.38 129 THR A O 1
ATOM 1085 N N . GLY A 1 130 ? -15.901 13.109 0.949 1.00 98.19 130 GLY A N 1
ATOM 1086 C CA . GLY A 1 130 ? -16.593 13.438 -0.299 1.00 98.19 130 GLY A CA 1
ATOM 1087 C C . GLY A 1 130 ? -15.666 13.502 -1.518 1.00 98.19 130 GLY A C 1
ATOM 1088 O O . GLY A 1 130 ? -16.128 13.836 -2.609 1.00 98.19 130 GLY A O 1
ATOM 1089 N N . GLU A 1 131 ? -14.386 13.178 -1.347 1.00 96.88 131 GLU A N 1
ATOM 1090 C CA . GLU A 1 131 ? -13.389 13.114 -2.415 1.00 96.88 131 GLU A CA 1
ATOM 1091 C C . GLU A 1 131 ? -13.295 11.696 -2.991 1.00 96.88 131 GLU A C 1
ATOM 1093 O O . GLU A 1 131 ? -13.730 10.727 -2.372 1.00 96.88 131 GLU A O 1
ATOM 1098 N N . GLN A 1 132 ? -12.735 11.561 -4.192 1.00 96.62 132 GLN A N 1
ATOM 1099 C CA . GLN A 1 132 ? -12.404 10.254 -4.763 1.00 96.62 132 GLN A CA 1
ATOM 1100 C C . GLN A 1 132 ? -10.979 9.904 -4.342 1.00 96.62 132 GLN A C 1
ATOM 1102 O O . GLN A 1 132 ? -10.030 10.521 -4.819 1.00 96.62 132 GLN A O 1
ATOM 1107 N N . ILE A 1 133 ? -10.842 8.952 -3.421 1.00 97.88 133 ILE A N 1
ATOM 1108 C CA . ILE A 1 133 ? -9.560 8.522 -2.864 1.00 97.88 133 ILE A CA 1
ATOM 1109 C C . ILE A 1 133 ? -9.368 7.044 -3.181 1.00 97.88 133 ILE A C 1
ATOM 1111 O O . ILE A 1 133 ? -10.222 6.204 -2.889 1.00 97.88 133 ILE A O 1
ATOM 1115 N N . GLU A 1 134 ? -8.209 6.719 -3.733 1.00 97.31 134 GLU A N 1
ATOM 1116 C CA . GLU A 1 134 ? -7.821 5.364 -4.097 1.00 97.31 134 GLU A CA 1
ATOM 1117 C C . GLU A 1 134 ? -6.333 5.123 -3.834 1.00 97.31 134 GLU A C 1
ATOM 1119 O O . GLU A 1 134 ? -5.593 6.035 -3.466 1.00 97.31 134 GLU A O 1
ATOM 1124 N N . LEU A 1 135 ? -5.907 3.867 -3.973 1.00 97.81 135 LEU A N 1
ATOM 1125 C CA . LEU A 1 135 ? -4.486 3.540 -3.966 1.00 97.81 135 LEU A CA 1
ATOM 1126 C C . LEU A 1 135 ? -3.862 4.062 -5.257 1.00 97.81 135 LEU A C 1
ATOM 1128 O O . LEU A 1 135 ? -4.373 3.777 -6.344 1.00 97.81 135 LEU A O 1
ATOM 1132 N N . SER A 1 136 ? -2.735 4.754 -5.134 1.00 96.44 136 SER A N 1
ATOM 1133 C CA . SER A 1 136 ? -1.965 5.202 -6.289 1.00 96.44 136 SER A CA 1
ATOM 1134 C C . SER A 1 136 ? -1.564 4.024 -7.169 1.00 96.44 136 SER A C 1
ATOM 1136 O O . SER A 1 136 ? -1.322 2.910 -6.700 1.00 96.44 136 SER A O 1
ATOM 1138 N N . THR A 1 137 ? -1.471 4.256 -8.466 1.00 97.06 137 THR A N 1
ATOM 1139 C CA . THR A 1 137 ? -0.739 3.367 -9.368 1.00 97.06 137 THR A CA 1
ATOM 1140 C C . THR A 1 137 ? 0.761 3.463 -9.080 1.00 97.06 137 THR A C 1
ATOM 1142 O O . THR A 1 137 ? 1.248 4.452 -8.528 1.00 97.06 137 THR A O 1
ATOM 1145 N N . GLU A 1 138 ? 1.536 2.464 -9.503 1.00 95.12 138 GLU A N 1
ATOM 1146 C CA . GLU A 1 138 ? 3.002 2.548 -9.410 1.00 95.12 138 GLU A CA 1
ATOM 1147 C C . GLU A 1 138 ? 3.555 3.745 -10.200 1.00 95.12 138 GLU A C 1
ATOM 1149 O O . GLU A 1 138 ? 4.545 4.348 -9.797 1.00 95.12 138 GLU A O 1
ATOM 1154 N N . SER A 1 139 ? 2.895 4.126 -11.301 1.00 94.44 139 SER A N 1
ATOM 1155 C CA . SER A 1 139 ? 3.284 5.269 -12.127 1.00 94.44 139 SER A CA 1
ATOM 1156 C C . SER A 1 139 ? 3.034 6.598 -11.431 1.00 94.44 139 SER A C 1
ATOM 1158 O O . SER A 1 139 ? 3.890 7.473 -11.504 1.00 94.44 139 SER A O 1
ATOM 1160 N N . GLU A 1 140 ? 1.909 6.754 -10.734 1.00 94.81 140 GLU A N 1
ATOM 1161 C CA . GLU A 1 140 ? 1.641 7.937 -9.905 1.00 94.81 140 GLU A CA 1
ATOM 1162 C C . GLU A 1 140 ? 2.605 8.016 -8.727 1.00 94.81 140 GLU A C 1
ATOM 1164 O O . GLU A 1 140 ? 3.164 9.078 -8.468 1.00 94.81 140 GLU A O 1
ATOM 1169 N N . TRP A 1 141 ? 2.851 6.893 -8.048 1.00 92.31 141 TRP A N 1
ATOM 1170 C CA . TRP A 1 141 ? 3.805 6.835 -6.942 1.00 92.31 141 TRP A CA 1
ATOM 1171 C C . TRP A 1 141 ? 5.215 7.224 -7.398 1.00 92.31 141 TRP A C 1
ATOM 1173 O O . TRP A 1 141 ? 5.864 8.078 -6.797 1.00 92.31 141 TRP A O 1
ATOM 1183 N N . ILE A 1 142 ? 5.647 6.693 -8.543 1.00 89.62 142 ILE A N 1
ATOM 1184 C CA . ILE A 1 142 ? 6.914 7.071 -9.161 1.00 89.62 142 ILE A CA 1
ATOM 1185 C C . ILE A 1 142 ? 6.943 8.553 -9.546 1.00 89.62 142 ILE A C 1
ATOM 1187 O O . ILE A 1 142 ? 7.948 9.217 -9.300 1.00 89.62 142 ILE A O 1
ATOM 1191 N N . HIS A 1 143 ? 5.871 9.064 -10.152 1.00 89.56 143 HIS A N 1
ATOM 1192 C CA . HIS A 1 143 ? 5.777 10.456 -10.593 1.00 89.56 143 HIS A CA 1
ATOM 1193 C C . HIS A 1 143 ? 5.827 11.440 -9.419 1.00 89.56 143 HIS A C 1
ATOM 1195 O O . HIS A 1 143 ? 6.390 12.525 -9.538 1.00 89.56 143 HIS A O 1
ATOM 1201 N N . ALA A 1 144 ? 5.238 11.064 -8.282 1.00 87.62 144 ALA A N 1
ATOM 1202 C CA . ALA A 1 144 ? 5.228 11.887 -7.082 1.00 87.62 144 ALA A CA 1
ATOM 1203 C C . ALA A 1 144 ? 6.610 11.986 -6.417 1.00 87.62 144 ALA A C 1
ATOM 1205 O O . ALA A 1 144 ? 6.927 13.014 -5.818 1.00 87.62 144 ALA A O 1
ATOM 1206 N N . LEU A 1 145 ? 7.422 10.928 -6.508 1.00 80.94 145 LEU A N 1
ATOM 1207 C CA . LEU A 1 145 ? 8.659 10.800 -5.730 1.00 80.94 145 LEU A CA 1
ATOM 1208 C C . LEU A 1 145 ? 9.943 11.007 -6.522 1.00 80.94 145 LEU A C 1
ATOM 1210 O O . LEU A 1 145 ? 10.973 11.341 -5.933 1.00 80.94 145 LEU A O 1
ATOM 1214 N N . TRP A 1 146 ? 9.913 10.795 -7.835 1.00 76.25 146 TRP A N 1
ATOM 1215 C CA . TRP A 1 146 ? 11.113 10.813 -8.659 1.00 76.25 146 TRP A CA 1
ATOM 1216 C C . TRP A 1 146 ? 10.989 11.736 -9.857 1.00 76.25 146 TRP A C 1
ATOM 1218 O O . TRP A 1 146 ? 9.920 11.914 -10.435 1.00 76.25 146 TRP A O 1
ATOM 1228 N N . ASP A 1 147 ? 12.133 12.287 -10.259 1.00 67.31 147 ASP A N 1
ATOM 1229 C CA . ASP A 1 147 ? 12.221 13.038 -11.500 1.00 67.31 147 ASP A CA 1
ATOM 1230 C C . ASP A 1 147 ? 11.915 12.115 -12.688 1.00 67.31 147 ASP A C 1
ATOM 1232 O O . ASP A 1 147 ? 12.588 11.112 -12.926 1.00 67.31 147 ASP A O 1
ATOM 1236 N N . SER A 1 148 ? 10.877 12.477 -13.436 1.00 64.12 148 SER A N 1
ATOM 1237 C CA . SER A 1 148 ? 10.435 11.811 -14.661 1.00 64.12 148 SER A CA 1
ATOM 1238 C C . SER A 1 148 ? 11.442 11.855 -15.820 1.00 64.12 148 SER A C 1
ATOM 1240 O O . SER A 1 148 ? 11.196 11.226 -16.851 1.00 64.12 148 SER A O 1
ATOM 1242 N N . SER A 1 149 ? 12.538 12.611 -15.690 1.00 64.56 149 SER A N 1
ATOM 1243 C CA . SER A 1 149 ? 13.488 12.864 -16.777 1.00 64.56 149 SER A CA 1
ATOM 1244 C C . SER A 1 149 ? 14.405 11.683 -17.120 1.00 64.56 149 SER A C 1
ATOM 1246 O O . SER A 1 149 ? 14.912 11.635 -18.244 1.00 64.56 149 SER A O 1
ATOM 1248 N N . ASP A 1 150 ? 14.583 10.711 -16.215 1.00 65.06 150 ASP A N 1
ATOM 1249 C CA . ASP A 1 150 ? 15.400 9.521 -16.466 1.00 65.06 150 ASP A CA 1
ATOM 1250 C C . ASP A 1 150 ? 14.806 8.249 -15.831 1.00 65.06 150 ASP A C 1
ATOM 1252 O O . ASP A 1 150 ? 14.260 8.235 -14.730 1.00 65.06 150 ASP A O 1
ATOM 1256 N N . CYS A 1 151 ? 14.948 7.143 -16.551 1.00 72.25 151 CYS A N 1
ATOM 1257 C CA . CYS A 1 151 ? 14.697 5.788 -16.073 1.00 72.25 151 CYS A CA 1
ATOM 1258 C C . CYS A 1 151 ? 15.795 5.262 -15.138 1.00 72.25 151 CYS A C 1
ATOM 1260 O O . CYS A 1 151 ? 15.592 4.287 -14.409 1.00 72.25 151 CYS A O 1
ATOM 1262 N N . ILE A 1 152 ? 16.968 5.900 -15.124 1.00 65.50 152 ILE A N 1
ATOM 1263 C CA . ILE A 1 152 ? 18.016 5.605 -14.149 1.00 65.50 152 ILE A CA 1
ATOM 1264 C C . ILE A 1 152 ? 17.673 6.277 -12.830 1.00 65.50 152 ILE A C 1
ATOM 1266 O O . ILE A 1 152 ? 17.961 7.447 -12.589 1.00 65.50 152 ILE A O 1
ATOM 1270 N N . ARG A 1 153 ? 17.109 5.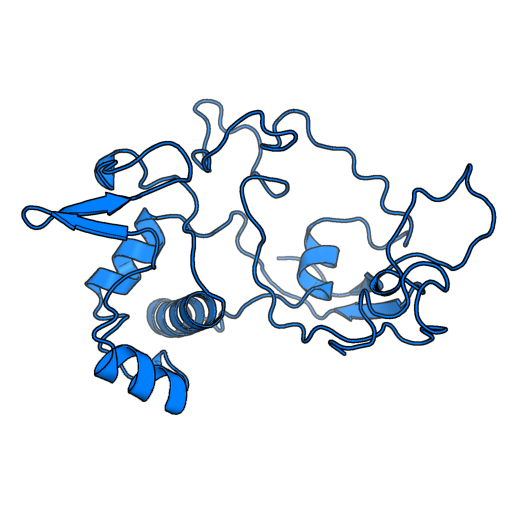491 -11.919 1.00 67.94 153 ARG A N 1
ATOM 1271 C CA . ARG A 1 153 ? 16.910 5.935 -10.542 1.00 67.94 153 ARG A CA 1
ATOM 1272 C C . ARG A 1 153 ? 18.235 5.847 -9.790 1.00 67.94 153 ARG A C 1
ATOM 1274 O O . ARG A 1 153 ? 18.581 4.784 -9.275 1.00 67.94 153 ARG A O 1
ATOM 1281 N N . SER A 1 154 ? 18.971 6.953 -9.683 1.00 55.88 154 SER A N 1
ATOM 1282 C CA . SER A 1 154 ? 19.921 7.098 -8.577 1.00 55.88 154 SER A CA 1
ATOM 1283 C C . SER A 1 154 ? 19.114 7.508 -7.349 1.00 55.88 154 SER A C 1
ATOM 1285 O O . SER A 1 154 ? 18.823 8.688 -7.156 1.00 55.88 154 SER A O 1
ATOM 1287 N N . ALA A 1 155 ? 18.674 6.542 -6.546 1.00 54.62 155 ALA A N 1
ATOM 1288 C CA . ALA A 1 155 ? 18.080 6.882 -5.264 1.00 54.62 155 ALA A CA 1
ATOM 1289 C C . ALA A 1 155 ? 19.156 7.597 -4.433 1.00 54.62 155 ALA A C 1
ATOM 1291 O O . ALA A 1 155 ? 20.131 6.981 -3.999 1.00 54.62 155 ALA A O 1
ATOM 1292 N N . LEU A 1 156 ? 18.998 8.904 -4.226 1.00 53.88 156 LEU A N 1
ATOM 1293 C CA . LEU A 1 156 ? 19.567 9.534 -3.047 1.00 53.88 156 LEU A CA 1
ATOM 1294 C C . LEU A 1 156 ? 18.767 8.947 -1.886 1.00 53.88 156 LEU A C 1
ATOM 1296 O O . LEU A 1 156 ? 17.64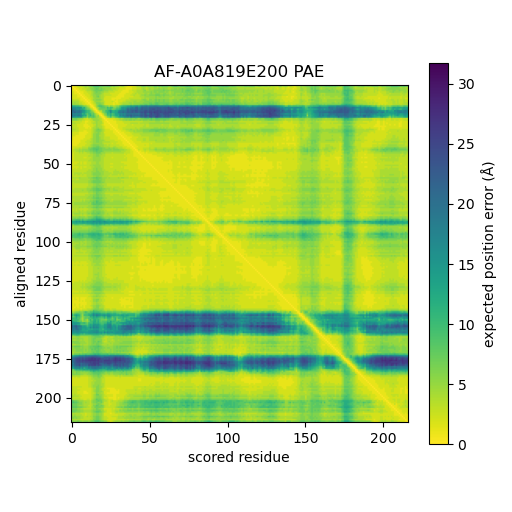8 9.382 -1.613 1.00 53.88 156 LEU A O 1
ATOM 1300 N N . ILE A 1 157 ? 19.297 7.881 -1.280 1.00 57.62 157 ILE A N 1
ATOM 1301 C CA . ILE A 1 157 ? 18.828 7.410 0.022 1.00 57.62 157 ILE A CA 1
ATOM 1302 C C . ILE A 1 157 ? 18.865 8.645 0.919 1.00 57.62 157 ILE A C 1
ATOM 1304 O O . ILE A 1 157 ? 19.934 9.232 1.108 1.00 57.62 157 ILE A O 1
ATOM 1308 N N . THR A 1 158 ? 17.705 9.103 1.390 1.00 60.81 158 THR A N 1
ATOM 1309 C CA . THR A 1 158 ? 17.699 10.238 2.309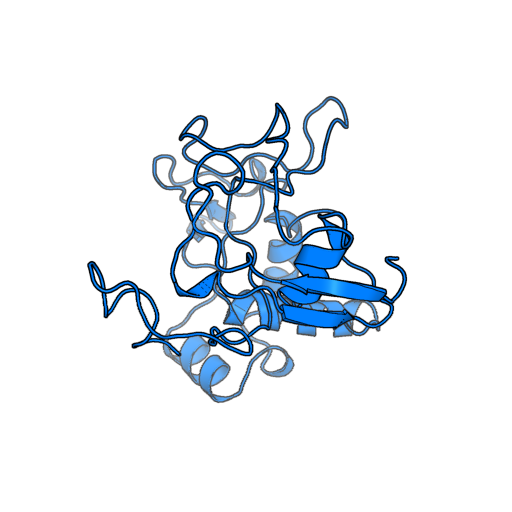 1.00 60.81 158 THR A CA 1
ATOM 1310 C C . THR A 1 158 ? 18.324 9.758 3.614 1.00 60.81 158 THR A C 1
ATOM 1312 O O . THR A 1 158 ? 18.173 8.599 4.008 1.00 60.81 158 THR A O 1
ATOM 1315 N N . ASN A 1 159 ? 19.074 10.627 4.291 1.00 60.00 159 ASN A N 1
ATOM 1316 C CA . ASN A 1 159 ? 19.865 10.229 5.462 1.00 60.00 159 ASN A CA 1
ATOM 1317 C C . ASN A 1 159 ? 19.011 9.705 6.641 1.00 60.00 159 ASN A C 1
ATOM 1319 O O . ASN A 1 159 ? 19.574 9.205 7.610 1.00 60.00 159 ASN A O 1
ATOM 1323 N N . ASN A 1 160 ? 17.677 9.795 6.551 1.00 69.81 160 ASN A N 1
ATOM 1324 C CA . ASN A 1 160 ? 16.723 9.454 7.606 1.00 69.81 160 ASN A CA 1
ATOM 1325 C C . ASN A 1 160 ? 15.745 8.315 7.231 1.00 69.81 160 ASN A C 1
ATOM 1327 O O . ASN A 1 160 ? 14.712 8.148 7.886 1.00 69.81 160 ASN A O 1
ATOM 1331 N N . CYS A 1 161 ? 16.038 7.516 6.198 1.00 78.12 161 CYS A N 1
ATOM 1332 C CA . CYS A 1 161 ? 15.239 6.332 5.865 1.00 78.12 161 CYS A CA 1
ATOM 1333 C C . CYS A 1 161 ? 15.420 5.202 6.891 1.00 78.12 161 CYS A C 1
ATOM 1335 O O . CYS A 1 161 ? 16.539 4.842 7.254 1.00 78.12 161 CYS A O 1
ATOM 1337 N N . ASN A 1 162 ? 14.322 4.557 7.290 1.00 85.62 162 ASN A N 1
ATOM 1338 C CA . ASN A 1 162 ? 14.381 3.330 8.087 1.00 85.62 162 ASN A CA 1
ATOM 1339 C C . ASN A 1 162 ? 14.599 2.107 7.181 1.00 85.62 162 ASN A C 1
ATOM 1341 O O . ASN A 1 162 ? 13.648 1.432 6.777 1.00 85.62 162 ASN A O 1
ATOM 1345 N N . ILE A 1 163 ? 15.857 1.865 6.829 1.00 85.56 163 ILE A N 1
ATOM 1346 C CA . ILE A 1 163 ? 16.327 0.748 5.995 1.00 85.56 163 ILE A CA 1
ATOM 1347 C C . ILE A 1 163 ? 17.494 0.028 6.692 1.00 85.56 163 ILE A C 1
ATOM 1349 O O . ILE A 1 163 ? 17.767 0.301 7.858 1.00 85.56 163 ILE A O 1
ATOM 1353 N N . ASP A 1 164 ? 18.145 -0.936 6.031 1.00 87.81 164 ASP A N 1
ATOM 1354 C CA . ASP A 1 164 ? 19.350 -1.634 6.524 1.00 87.81 164 ASP A CA 1
ATOM 1355 C C . ASP A 1 164 ? 19.239 -2.211 7.947 1.00 87.81 164 ASP A C 1
ATOM 1357 O O . ASP A 1 164 ? 20.219 -2.343 8.678 1.00 87.81 164 ASP A O 1
ATOM 1361 N N . PHE A 1 165 ? 18.016 -2.582 8.340 1.00 87.31 165 PHE A N 1
ATOM 1362 C CA . PHE A 1 165 ? 17.689 -3.089 9.673 1.00 87.31 165 PHE A CA 1
ATOM 1363 C C . PHE A 1 165 ? 18.073 -2.138 10.823 1.00 87.31 165 PHE A C 1
ATOM 1365 O O . PHE A 1 165 ? 18.218 -2.593 11.960 1.00 87.31 165 PHE A O 1
ATOM 1372 N N . HIS A 1 166 ? 18.186 -0.826 10.567 1.00 85.19 166 HIS A N 1
ATOM 1373 C CA . HIS A 1 166 ? 18.386 0.184 11.613 1.00 85.19 166 HIS A CA 1
ATOM 1374 C C . HIS A 1 166 ? 17.288 0.109 12.683 1.00 85.19 166 HIS A C 1
ATOM 1376 O O . HIS A 1 166 ? 17.585 0.157 13.879 1.00 85.19 166 HIS A O 1
ATOM 1382 N N . HIS A 1 167 ? 16.035 -0.098 12.259 1.00 86.88 167 HIS A N 1
ATOM 1383 C CA . HIS A 1 167 ? 14.929 -0.450 13.142 1.00 86.88 167 HIS A CA 1
ATOM 1384 C C . HIS A 1 167 ? 14.154 -1.657 12.602 1.00 86.88 167 HIS A C 1
ATOM 1386 O O . HIS A 1 167 ? 13.918 -1.805 11.408 1.00 86.88 167 HIS A O 1
ATOM 1392 N N . LEU A 1 168 ? 13.725 -2.533 13.515 1.00 88.06 168 LEU A N 1
ATOM 1393 C CA . LEU A 1 168 ? 12.944 -3.747 13.214 1.00 88.06 168 LEU A CA 1
ATOM 1394 C C . LEU A 1 168 ? 11.435 -3.555 13.450 1.00 88.06 168 LEU A C 1
ATOM 1396 O O . LEU A 1 168 ? 10.692 -4.506 13.697 1.00 88.06 168 LEU A O 1
ATOM 1400 N N . HIS A 1 169 ? 11.010 -2.298 13.442 1.00 87.75 169 HIS A N 1
ATOM 1401 C CA . HIS A 1 169 ? 9.637 -1.829 13.568 1.00 87.75 169 HIS A CA 1
ATOM 1402 C C . HIS A 1 169 ? 9.515 -0.507 12.808 1.00 87.75 169 HIS A C 1
ATOM 1404 O O . HIS A 1 169 ? 10.519 0.110 12.440 1.00 87.75 169 HIS A O 1
ATOM 1410 N N . THR A 1 170 ? 8.279 -0.093 12.555 1.00 88.69 170 THR A N 1
ATOM 1411 C CA . THR A 1 170 ? 7.993 1.194 11.925 1.00 88.69 170 THR A CA 1
ATOM 1412 C C . THR A 1 170 ? 8.350 2.329 12.878 1.00 88.69 170 THR A C 1
ATOM 1414 O O . THR A 1 170 ? 8.333 2.141 14.095 1.00 88.69 170 THR A O 1
ATOM 1417 N N . LEU A 1 171 ? 8.660 3.504 12.341 1.00 86.56 171 LEU A N 1
ATOM 1418 C CA . LEU A 1 171 ? 8.911 4.711 13.128 1.00 86.56 171 LEU A CA 1
ATOM 1419 C C . LEU A 1 171 ? 7.697 5.655 13.083 1.00 86.56 171 LEU A C 1
ATOM 1421 O O . LEU A 1 171 ? 6.865 5.525 12.178 1.00 86.56 171 LEU A O 1
ATOM 1425 N N . PRO A 1 172 ? 7.576 6.597 14.038 1.00 87.75 172 PRO A N 1
ATOM 1426 C CA . PRO A 1 172 ? 6.616 7.687 13.925 1.00 87.75 172 PRO A CA 1
ATOM 1427 C C . PRO A 1 172 ? 6.839 8.469 12.628 1.00 87.75 172 PRO A C 1
ATOM 1429 O O . PRO A 1 172 ? 7.980 8.769 12.275 1.00 87.75 172 PRO A O 1
ATOM 1432 N N . ILE A 1 173 ? 5.754 8.835 11.945 1.00 81.44 173 ILE A N 1
ATOM 1433 C CA . ILE A 1 173 ? 5.807 9.623 10.704 1.00 81.44 173 ILE A CA 1
ATOM 1434 C C . ILE A 1 173 ? 6.371 11.027 10.953 1.00 81.44 173 ILE A C 1
ATOM 1436 O O . ILE A 1 173 ? 7.078 11.566 10.107 1.00 81.44 173 ILE A O 1
ATOM 1440 N N . TYR A 1 174 ? 6.090 11.606 12.122 1.00 71.69 174 TYR A N 1
ATOM 1441 C CA . TYR A 1 174 ? 6.649 12.885 12.542 1.00 71.69 174 TYR A CA 1
ATOM 1442 C C . TYR A 1 174 ? 7.735 12.646 13.590 1.00 71.69 174 TYR A C 1
ATOM 1444 O O . TYR A 1 174 ? 7.453 12.181 14.695 1.00 71.69 174 TYR A O 1
ATOM 1452 N N . SER A 1 175 ? 8.982 12.981 13.261 1.00 57.56 175 SER A N 1
ATOM 1453 C CA . SER A 1 175 ? 10.021 13.157 14.276 1.00 57.56 175 SER A CA 1
ATOM 1454 C C . SER A 1 175 ? 9.899 14.558 14.896 1.00 57.56 175 SER A C 1
ATOM 1456 O O . SER A 1 175 ? 9.407 15.488 14.255 1.00 57.56 175 SER A O 1
ATOM 1458 N N . ASN A 1 176 ? 10.364 14.729 16.141 1.00 50.16 176 ASN A N 1
ATOM 1459 C CA . ASN A 1 176 ? 10.267 15.975 16.926 1.00 50.16 176 ASN A CA 1
ATOM 1460 C C . ASN A 1 176 ? 10.832 17.244 16.242 1.00 50.16 176 ASN A C 1
ATOM 1462 O O . ASN A 1 176 ? 10.653 18.337 16.775 1.00 50.16 176 ASN A O 1
ATOM 1466 N N . ASN A 1 177 ? 11.489 17.123 15.085 1.00 51.75 177 ASN A N 1
ATOM 1467 C CA . ASN A 1 177 ? 12.113 18.232 14.369 1.00 51.75 177 ASN A CA 1
ATOM 1468 C C . ASN A 1 177 ? 11.378 18.659 13.083 1.00 51.75 177 ASN A C 1
ATOM 1470 O O . ASN A 1 177 ? 11.894 19.525 12.388 1.00 51.75 177 ASN A O 1
ATOM 1474 N N . ASN A 1 178 ? 10.194 18.114 12.754 1.00 47.22 178 ASN A N 1
ATOM 1475 C CA . ASN A 1 178 ? 9.488 18.390 11.481 1.00 47.22 178 ASN A CA 1
ATOM 1476 C C . ASN A 1 178 ? 10.321 18.085 10.216 1.00 47.22 178 ASN A C 1
ATOM 1478 O O . ASN A 1 178 ? 9.997 18.558 9.126 1.00 47.22 178 ASN A O 1
ATOM 1482 N N . GLU A 1 179 ? 11.392 17.304 10.347 1.00 47.22 179 GLU A N 1
ATOM 1483 C CA . GLU A 1 179 ? 12.309 17.010 9.254 1.00 47.22 179 GLU A CA 1
ATOM 1484 C C . GLU A 1 179 ? 11.977 15.649 8.633 1.00 47.22 179 GLU A C 1
ATOM 1486 O O . GLU A 1 179 ? 12.140 14.600 9.254 1.00 47.22 179 GLU A O 1
ATOM 1491 N N . GLU A 1 180 ? 11.507 15.754 7.388 1.00 52.56 180 GLU A N 1
ATOM 1492 C CA . GLU A 1 180 ? 11.380 14.751 6.326 1.00 52.56 180 GLU A CA 1
ATOM 1493 C C . GLU A 1 180 ? 10.378 13.599 6.519 1.00 52.56 180 GLU A C 1
ATOM 1495 O O . GLU A 1 180 ? 10.476 12.744 7.393 1.00 52.56 180 GLU A O 1
ATOM 1500 N N . LEU A 1 181 ? 9.412 13.567 5.597 1.00 55.72 181 LEU A N 1
ATOM 1501 C CA . LEU A 1 181 ? 8.437 12.497 5.410 1.00 55.72 181 LEU A CA 1
ATOM 1502 C C . LEU A 1 181 ? 9.174 11.232 4.941 1.00 55.72 181 LEU A C 1
ATOM 1504 O O . LEU A 1 181 ? 9.929 11.276 3.965 1.00 55.72 181 LEU A O 1
ATOM 1508 N N . GLN A 1 182 ? 8.965 10.103 5.625 1.00 58.53 182 GLN A N 1
ATOM 1509 C CA . GLN A 1 182 ? 9.550 8.816 5.235 1.00 58.53 182 GLN A CA 1
ATOM 1510 C C . GLN A 1 182 ? 8.818 8.231 4.022 1.00 58.53 182 GLN A C 1
ATOM 1512 O O . GLN A 1 182 ? 7.923 7.408 4.171 1.00 58.53 182 GLN A O 1
ATOM 1517 N N . TRP A 1 183 ? 9.228 8.638 2.823 1.00 67.75 183 TRP A N 1
ATOM 1518 C CA . TRP A 1 183 ? 8.791 8.023 1.560 1.00 67.75 183 TRP A CA 1
ATOM 1519 C C . TRP A 1 183 ? 9.573 6.751 1.199 1.00 67.75 183 TRP A C 1
ATOM 1521 O O . TRP A 1 183 ? 9.239 6.042 0.256 1.00 67.75 183 TRP A O 1
ATOM 1531 N N . GLN A 1 184 ? 10.674 6.487 1.908 1.00 75.12 184 GLN A N 1
ATOM 1532 C CA . GLN A 1 184 ? 11.563 5.354 1.672 1.00 75.12 184 GLN A CA 1
ATOM 1533 C C . GLN A 1 184 ? 11.860 4.646 3.000 1.00 75.12 184 GLN A C 1
ATOM 1535 O O . GLN A 1 184 ? 12.339 5.264 3.957 1.00 75.12 184 GLN A O 1
ATOM 1540 N N . GLY A 1 185 ? 11.615 3.336 3.036 1.00 82.44 185 GLY A N 1
ATOM 1541 C CA . GLY A 1 185 ? 11.840 2.488 4.207 1.00 82.44 185 GLY A CA 1
ATOM 1542 C C . GLY A 1 185 ? 10.605 2.316 5.095 1.00 82.44 185 GLY A C 1
ATOM 1543 O O . GLY A 1 185 ? 9.497 2.692 4.732 1.00 82.44 185 GLY A O 1
ATOM 1544 N N . SER A 1 186 ? 10.800 1.714 6.268 1.00 86.25 186 SER A N 1
ATOM 1545 C CA . SER A 1 186 ? 9.762 1.298 7.230 1.00 86.25 186 SER A CA 1
ATOM 1546 C C . SER A 1 186 ? 8.781 0.222 6.734 1.00 86.25 186 SER A C 1
ATOM 1548 O O . SER A 1 186 ? 8.622 -0.790 7.419 1.00 86.25 186 SER A O 1
ATOM 1550 N N . ALA A 1 187 ? 8.125 0.397 5.586 1.00 89.31 187 ALA A N 1
ATOM 1551 C CA . ALA A 1 187 ? 7.206 -0.585 5.008 1.00 89.31 187 ALA A CA 1
ATOM 1552 C C . ALA A 1 187 ? 7.090 -0.447 3.482 1.00 89.31 187 ALA A C 1
ATOM 1554 O O . ALA A 1 187 ? 7.484 0.559 2.904 1.00 89.31 187 ALA A O 1
ATOM 1555 N N . PHE A 1 188 ? 6.528 -1.471 2.836 1.00 92.69 188 PHE A N 1
ATOM 1556 C CA . PHE A 1 188 ? 6.059 -1.362 1.455 1.00 92.69 188 PHE A CA 1
ATOM 1557 C C . PHE A 1 188 ? 4.740 -0.587 1.400 1.00 92.69 188 PHE A C 1
ATOM 1559 O O . PHE A 1 188 ? 3.879 -0.764 2.264 1.00 92.69 188 PHE A O 1
ATOM 1566 N N . GLU A 1 189 ? 4.563 0.213 0.351 1.00 93.75 189 GLU A N 1
ATOM 1567 C CA . GLU A 1 189 ? 3.330 0.951 0.078 1.00 93.75 189 GLU A CA 1
ATOM 1568 C C . GLU A 1 189 ? 2.522 0.234 -1.012 1.00 93.75 189 GLU A C 1
ATOM 1570 O O . GLU A 1 189 ? 3.037 -0.089 -2.083 1.00 93.75 189 GLU A O 1
ATOM 1575 N N . TRP A 1 190 ? 1.253 -0.063 -0.726 1.00 97.50 190 TRP A N 1
ATOM 1576 C CA . TRP A 1 190 ? 0.374 -0.747 -1.673 1.00 97.50 190 TRP A CA 1
ATOM 1577 C C . TRP A 1 190 ? -0.043 0.177 -2.815 1.00 97.50 190 TRP A C 1
ATOM 1579 O O . TRP A 1 190 ? -0.571 1.259 -2.570 1.00 97.50 190 TRP A O 1
ATOM 1589 N N . THR A 1 191 ? 0.086 -0.304 -4.051 1.00 97.50 191 THR A N 1
ATOM 1590 C CA . THR A 1 191 ? -0.435 0.368 -5.245 1.00 97.50 191 THR A CA 1
ATOM 1591 C C . THR A 1 191 ? -1.666 -0.355 -5.798 1.00 97.50 191 THR A C 1
ATOM 1593 O O . THR A 1 191 ? -1.978 -1.495 -5.433 1.00 97.50 191 THR A O 1
ATOM 1596 N N . SER A 1 192 ? -2.400 0.306 -6.688 1.00 97.62 192 SER A N 1
ATOM 1597 C CA . SER A 1 192 ? -3.473 -0.301 -7.485 1.00 97.62 192 SER A CA 1
ATOM 1598 C C . SER A 1 192 ? -2.960 -1.023 -8.740 1.00 97.62 192 SER A C 1
ATOM 1600 O O . SER A 1 192 ? -3.734 -1.733 -9.387 1.00 97.62 192 SER A O 1
ATOM 1602 N N . SER A 1 193 ? -1.670 -0.886 -9.074 1.00 97.12 193 SER A N 1
ATOM 1603 C CA . SER A 1 193 ? -1.054 -1.556 -10.222 1.00 97.12 193 SER A CA 1
ATOM 1604 C C . SER A 1 193 ? -1.056 -3.074 -10.055 1.00 97.12 193 SER A C 1
ATOM 1606 O O . SER A 1 193 ? -0.620 -3.613 -9.040 1.00 97.12 193 SER A O 1
ATOM 1608 N N . VAL A 1 194 ? -1.497 -3.779 -11.096 1.00 96.50 194 VAL A N 1
ATOM 1609 C CA . VAL A 1 194 ? -1.297 -5.227 -11.205 1.00 96.50 194 VAL A CA 1
ATOM 1610 C C . VAL A 1 194 ? 0.164 -5.484 -11.551 1.00 96.50 194 VAL A C 1
ATOM 1612 O O . VAL A 1 194 ? 0.705 -4.842 -12.450 1.00 96.50 194 VAL A O 1
ATOM 1615 N N . PHE A 1 195 ? 0.789 -6.441 -10.867 1.00 96.38 195 PHE A N 1
ATOM 1616 C CA . PHE A 1 195 ? 2.139 -6.874 -11.202 1.00 96.38 195 PHE A CA 1
ATOM 1617 C C . PHE A 1 195 ? 2.150 -7.492 -12.606 1.00 96.38 195 PHE A C 1
ATOM 1619 O O . PHE A 1 195 ? 1.500 -8.504 -12.847 1.00 96.38 195 PHE A O 1
ATOM 1626 N N . ARG A 1 196 ? 2.842 -6.842 -13.546 1.00 96.00 196 ARG A N 1
ATOM 1627 C CA . ARG A 1 196 ? 2.829 -7.173 -14.977 1.00 96.00 196 ARG A CA 1
ATOM 1628 C C . ARG A 1 196 ? 4.207 -6.932 -15.597 1.00 96.00 196 ARG A C 1
ATOM 1630 O O . ARG A 1 196 ? 4.990 -6.165 -15.034 1.00 96.00 196 ARG A O 1
ATOM 1637 N N . PRO A 1 197 ? 4.504 -7.484 -16.785 1.00 95.94 197 PRO A N 1
ATOM 1638 C CA . PRO A 1 197 ? 5.702 -7.099 -17.508 1.00 95.94 197 PRO A CA 1
ATOM 1639 C C . PRO A 1 197 ? 5.568 -5.664 -18.032 1.00 95.94 197 PRO A C 1
ATOM 1641 O O . PRO A 1 197 ? 4.490 -5.237 -18.469 1.00 95.94 197 PRO A O 1
ATOM 1644 N N . LEU A 1 198 ? 6.683 -4.934 -18.038 1.00 94.94 198 LEU A N 1
ATOM 1645 C CA . LEU A 1 198 ? 6.773 -3.643 -18.714 1.00 94.94 198 LEU A CA 1
ATOM 1646 C C . LEU A 1 198 ? 6.734 -3.822 -20.240 1.00 94.94 198 LEU A C 1
ATOM 1648 O O . LEU A 1 198 ? 7.108 -4.868 -20.786 1.00 94.94 198 LEU A O 1
ATOM 1652 N N . SER A 1 199 ? 6.265 -2.797 -20.949 1.00 95.00 199 SER A N 1
ATOM 1653 C CA . SER A 1 199 ? 6.130 -2.827 -22.407 1.00 95.00 199 SER A CA 1
ATOM 1654 C C . SER A 1 199 ? 7.491 -3.032 -23.077 1.00 95.00 199 SER A C 1
ATOM 1656 O O . SER A 1 199 ? 8.374 -2.183 -23.004 1.00 95.00 199 SER A O 1
ATOM 1658 N N . GLY A 1 200 ? 7.667 -4.179 -23.740 1.00 93.44 200 GLY A N 1
ATOM 1659 C CA . GLY A 1 200 ? 8.941 -4.576 -24.348 1.00 93.44 200 GLY A CA 1
ATOM 1660 C C . GLY A 1 200 ? 9.828 -5.469 -23.474 1.00 93.44 200 GLY A C 1
ATOM 1661 O O . GLY A 1 200 ? 10.998 -5.664 -23.819 1.00 93.44 200 GLY A O 1
ATOM 1662 N N . TYR A 1 201 ? 9.297 -6.020 -22.377 1.00 94.88 201 TYR A N 1
ATOM 1663 C CA . TYR A 1 201 ? 9.945 -7.065 -21.578 1.00 94.88 201 TYR A CA 1
ATOM 1664 C C . TYR A 1 201 ? 10.438 -8.222 -22.459 1.00 94.88 201 TYR A C 1
ATOM 1666 O O . TYR A 1 201 ? 9.700 -8.761 -23.286 1.00 94.88 201 TYR A O 1
ATOM 1674 N N . ARG A 1 202 ? 11.711 -8.599 -22.295 1.00 92.75 202 ARG A N 1
ATOM 1675 C CA . ARG A 1 202 ? 12.405 -9.581 -23.154 1.00 92.75 202 ARG A CA 1
ATOM 1676 C C . ARG A 1 202 ? 12.471 -10.992 -22.569 1.00 92.75 202 ARG A C 1
ATOM 1678 O O . ARG A 1 202 ? 13.142 -11.848 -23.141 1.00 92.75 202 ARG A O 1
ATOM 1685 N N . GLY A 1 203 ? 11.780 -11.243 -21.462 1.00 90.50 203 GLY A N 1
ATOM 1686 C CA . GLY A 1 203 ? 11.828 -12.517 -20.752 1.00 90.50 203 GLY A CA 1
ATOM 1687 C C . GLY A 1 203 ? 12.660 -12.455 -19.476 1.00 90.50 203 GLY A C 1
ATOM 1688 O O . GLY A 1 203 ? 13.349 -11.472 -19.198 1.00 90.50 203 GLY A O 1
ATOM 1689 N N . ALA A 1 204 ? 12.557 -13.526 -18.694 1.00 91.19 204 ALA A N 1
ATOM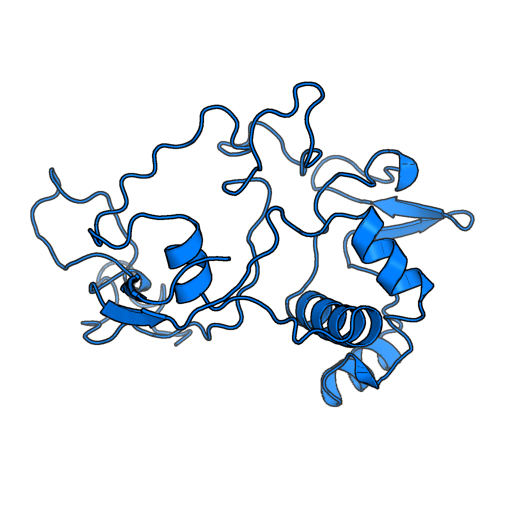 1690 C CA . ALA A 1 204 ? 13.166 -13.609 -17.379 1.00 91.19 204 ALA A CA 1
ATOM 1691 C C . ALA A 1 204 ? 14.692 -13.664 -17.433 1.00 91.19 204 ALA A C 1
ATOM 1693 O O . ALA A 1 204 ? 15.293 -14.060 -18.437 1.00 91.19 204 ALA A O 1
ATOM 1694 N N . LEU A 1 205 ? 15.320 -13.320 -16.308 1.00 87.25 205 LEU A N 1
ATOM 1695 C CA . LEU A 1 205 ? 16.756 -13.508 -16.126 1.00 87.25 205 LEU A CA 1
ATOM 1696 C C . LEU A 1 205 ? 17.098 -14.995 -16.334 1.00 87.25 205 LEU A C 1
ATOM 1698 O O . LEU A 1 205 ? 16.566 -15.838 -15.610 1.00 87.25 205 LEU A O 1
ATOM 1702 N N . PRO A 1 206 ? 18.009 -15.352 -17.261 1.00 87.44 206 PRO A N 1
ATOM 1703 C CA . PRO A 1 206 ? 18.323 -16.756 -17.539 1.00 87.44 206 PRO A CA 1
ATOM 1704 C C . PRO A 1 206 ? 18.824 -17.533 -16.316 1.00 87.44 206 PRO A C 1
ATOM 1706 O O . PRO A 1 206 ? 18.629 -18.742 -16.220 1.00 87.44 206 PRO A O 1
ATOM 1709 N N . THR A 1 207 ? 19.463 -16.841 -15.371 1.00 91.50 207 THR A N 1
ATOM 1710 C CA . THR A 1 207 ? 19.951 -17.417 -14.114 1.00 91.50 207 THR A CA 1
ATOM 1711 C C . THR A 1 207 ? 18.851 -17.638 -13.079 1.00 91.50 207 THR A C 1
ATOM 1713 O O . THR A 1 207 ? 19.033 -18.458 -12.181 1.00 91.50 207 THR A O 1
ATOM 1716 N N . TYR A 1 208 ? 17.715 -16.944 -13.198 1.00 92.00 208 TYR A N 1
ATOM 1717 C CA . TYR A 1 208 ? 16.572 -17.088 -12.303 1.00 92.00 208 TYR A CA 1
ATOM 1718 C C . TYR A 1 208 ? 15.237 -16.909 -13.055 1.00 92.00 208 TYR A C 1
ATOM 1720 O O . TYR A 1 208 ? 14.521 -15.927 -12.863 1.00 92.00 208 TYR A O 1
ATOM 1728 N N . PRO A 1 209 ? 14.861 -17.874 -13.912 1.00 90.69 209 PRO A N 1
ATOM 1729 C CA . PRO A 1 209 ? 13.774 -17.698 -14.875 1.00 90.69 209 PRO A CA 1
ATOM 1730 C C . PRO A 1 209 ? 12.370 -17.608 -14.255 1.00 90.69 209 PRO A C 1
ATOM 1732 O O . PRO A 1 209 ? 11.445 -17.147 -14.911 1.00 90.69 209 PRO A O 1
ATOM 1735 N N . ARG A 1 210 ? 12.199 -18.051 -13.004 1.00 92.31 210 ARG A N 1
ATOM 1736 C CA . ARG A 1 210 ? 10.917 -18.030 -12.274 1.00 92.31 210 ARG A CA 1
ATOM 1737 C C . ARG A 1 210 ? 10.815 -16.884 -11.268 1.00 92.31 210 ARG A C 1
ATOM 1739 O O . ARG A 1 210 ? 9.988 -16.932 -10.367 1.00 92.31 210 ARG A O 1
ATOM 1746 N N . HIS A 1 211 ? 11.694 -15.890 -11.378 1.00 93.50 211 HIS A N 1
ATOM 1747 C CA . HIS A 1 211 ? 11.706 -14.759 -10.460 1.00 93.50 211 HIS A CA 1
ATOM 1748 C C . HIS A 1 211 ? 10.421 -13.927 -10.568 1.00 93.50 211 HIS A C 1
ATOM 1750 O O . HIS A 1 211 ? 9.743 -13.725 -9.567 1.00 93.50 211 HIS A O 1
ATOM 1756 N N . SER A 1 212 ? 10.078 -13.468 -11.778 1.00 94.69 212 SER A N 1
ATOM 1757 C CA . SER A 1 212 ? 8.888 -12.633 -12.011 1.00 94.69 212 SER A CA 1
ATOM 1758 C C . SER A 1 212 ? 7.897 -13.218 -13.009 1.00 94.69 212 SER A C 1
ATOM 1760 O O . SER A 1 212 ? 6.697 -13.072 -12.813 1.00 94.69 212 SER A O 1
ATOM 1762 N N . ALA A 1 213 ? 8.376 -13.911 -14.047 1.00 92.00 213 ALA A N 1
ATOM 1763 C CA . ALA A 1 213 ? 7.541 -14.340 -15.170 1.00 92.00 213 ALA A CA 1
ATOM 1764 C C . ALA A 1 213 ? 6.333 -15.217 -14.788 1.00 92.00 213 ALA A C 1
ATOM 1766 O O . ALA A 1 213 ? 5.302 -15.134 -15.446 1.00 92.00 213 ALA A O 1
ATOM 1767 N N . ASP A 1 214 ? 6.442 -16.021 -13.727 1.00 94.19 214 ASP A N 1
ATOM 1768 C CA . ASP A 1 214 ? 5.361 -16.901 -13.257 1.00 94.19 214 ASP A CA 1
ATOM 1769 C C . ASP A 1 214 ? 4.227 -16.141 -12.533 1.00 94.19 214 ASP A C 1
ATOM 1771 O O . ASP A 1 214 ? 3.192 -16.735 -12.232 1.00 94.19 214 ASP A O 1
ATOM 1775 N N . PHE A 1 215 ? 4.420 -14.851 -12.230 1.00 94.31 215 PHE A N 1
ATOM 1776 C CA . PHE A 1 215 ? 3.486 -14.015 -11.462 1.00 94.31 215 PHE A CA 1
ATOM 1777 C C . PHE A 1 215 ? 2.869 -12.865 -12.273 1.00 94.31 215 PHE A C 1
ATOM 1779 O O . PHE A 1 215 ? 2.124 -12.067 -11.706 1.00 94.31 215 PHE A O 1
ATOM 1786 N N . PHE A 1 216 ? 3.208 -12.769 -13.560 1.00 90.06 216 PHE A N 1
ATOM 1787 C CA . PHE A 1 216 ? 2.592 -11.849 -14.516 1.00 90.06 216 PHE A CA 1
ATOM 1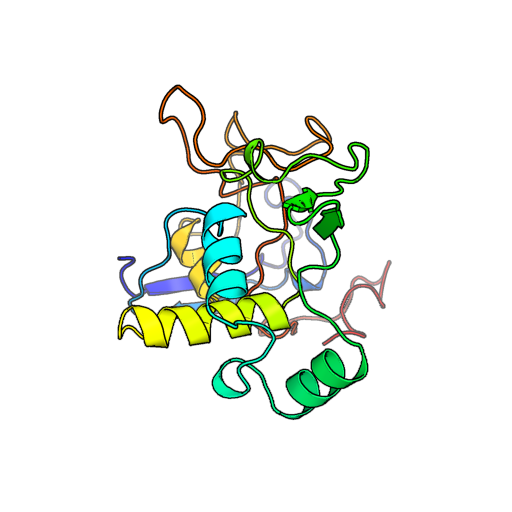788 C C . PHE A 1 216 ? 1.191 -12.289 -14.956 1.00 90.06 216 PHE A C 1
ATOM 1790 O O . PHE A 1 216 ? 0.886 -13.502 -14.883 1.00 90.06 216 PHE A O 1
#

Sequence (216 aa):
MFPGGQTLLGKPYSNEISTFPFGWDNEFPCESIYVSIFEMQSHPIRNGDFLQFILDNGYTTSDWWDENIFIWITKSDIRHPSTWIIHENSYQINFVLQRNILIEYVLDHLVLVSHVEAKAYCRWLSKKTGEQIELSTESEWIHALWDSSDCIRSALITNNCNIDFHHLHTLPIYSNNNEELQWQGSAFEWTSSVFRPLSGYRGALPTYPRHSADFF

Solvent-accessible surface area (backbone atoms only — not comparable to full-atom values): 13091 Å² total; per-residue (Å²): 119,48,80,52,46,67,26,47,40,40,28,68,90,71,90,52,68,93,80,45,76,91,76,60,55,66,39,26,25,48,31,84,43,80,42,71,65,48,72,73,79,85,60,76,62,23,34,48,61,53,46,51,42,48,76,69,41,48,67,76,43,62,91,35,43,59,68,73,54,41,54,47,36,59,76,66,69,49,71,69,48,88,44,48,49,82,54,96,95,37,54,22,38,45,49,84,84,47,66,74,40,52,41,88,83,43,32,55,14,58,55,71,69,54,67,68,54,51,49,20,49,25,45,48,48,17,67,75,72,71,50,95,48,71,58,46,36,58,64,52,52,45,52,75,74,43,73,47,89,48,37,74,77,77,77,75,75,59,97,79,48,50,45,97,71,76,54,72,52,62,57,55,55,71,49,100,74,80,67,70,65,67,88,48,46,60,65,88,81,73,52,63,55,74,70,57,75,33,70,79,47,86,65,48,42,86,92,48,53,71,75,51,64,80,68,84